Protein AF-A0A2Z4L927-F1 (afdb_monomer)

Sequence (305 aa):
MINTRIAYIEPNSMAKISTAMTLIGSIIALVISIIAMILLVSSVPQLKSYASNNVSLFVILGIIIGLLITLIMNYILTYLNALLYNYLLKYFTGIQVELTPHNEIKEIDIIPTLSINIIISAIWFIIIGIILFLTFSVVLSALSHVTSVFGNLNLATITTSSLVVVTLVVLIALIFLGIILVITMFIFNFYARRNPLKLDITENNGLELKSIDVMSYVMSIGLTTLTIQLIRTLINIMVGGSMEVALLSIVNTIAICLIFAAAVPYIYNFIASKFGGLKFDIEPSSNMIQEYPVTDNLTESDIQQ

Radius of gyration: 25.34 Å; Cα contacts (8 Å, |Δi|>4): 319; chains: 1; bounding box: 88×56×65 Å

Nearest PDB structures (foldseek):
  4kjs-assembly2_B  TM=4.310E-01  e=2.707E+00  Bacillus subtilis subsp. subtilis str. 168

Foldseek 3Di:
DFKKAQQAFQLQQQLLLQLLLVLVVVVVVVVVVVVVLVVVCVVDVVSVVVCVVPPDPVVVVCSVVVSVVVSVVSSVVSSVLRVLQNVCVVPAVHWIFDQDPQRWTQATDLVRHLVSVLVSVVVVVVVVVVVCVVCVVVVLVVVVVVVVVVDDDPSVVVVVVVVVVVVVVVVVVSVVVSVLSSLLRVQLNVQCNVQTWGFDWDDDVAIFTQATDLVSQCRRVLVSQLVSQLVVLVVCVVVPHDPVVSVVSNVCSNVCSNVVSSVSRVSQNVCCVPPNGTGTHMDGRPPDDPPPPPPPPPDDDDPPD

pLDDT: mean 81.83, std 14.92, range [34.66, 97.06]

Structure (mmCIF, N/CA/C/O backbone):
data_AF-A0A2Z4L927-F1
#
_entry.id   AF-A0A2Z4L927-F1
#
loop_
_atom_site.group_PDB
_atom_site.id
_atom_site.type_symbol
_atom_site.label_atom_id
_atom_site.label_alt_id
_atom_site.label_comp_id
_atom_site.label_asym_id
_atom_site.label_entity_id
_atom_site.label_seq_id
_atom_site.pdbx_PDB_ins_code
_atom_site.Cartn_x
_atom_site.Cartn_y
_atom_site.Cartn_z
_atom_site.occupancy
_atom_site.B_iso_or_equiv
_atom_site.auth_seq_id
_atom_site.auth_comp_id
_atom_site.auth_asym_id
_atom_site.auth_atom_id
_atom_site.pdbx_PDB_model_num
ATOM 1 N N . MET A 1 1 ? -25.217 8.837 13.297 1.00 58.00 1 MET A N 1
ATOM 2 C CA . MET A 1 1 ? -23.860 8.587 12.771 1.00 58.00 1 MET A CA 1
ATOM 3 C C . MET A 1 1 ? -22.887 9.163 13.773 1.00 58.00 1 MET A C 1
ATOM 5 O O . MET A 1 1 ? -23.190 10.218 14.319 1.00 58.00 1 MET A O 1
ATOM 9 N N . ILE A 1 2 ? -21.821 8.439 14.105 1.00 65.25 2 ILE A N 1
ATOM 10 C CA . ILE A 1 2 ? -20.832 8.908 15.077 1.00 65.25 2 ILE A CA 1
ATOM 11 C C . ILE A 1 2 ? -19.582 9.234 14.277 1.00 65.25 2 ILE A C 1
ATOM 13 O O . ILE A 1 2 ? -19.070 8.389 13.546 1.00 65.25 2 ILE A O 1
ATOM 17 N N . ASN A 1 3 ? -19.124 10.476 14.385 1.00 77.75 3 ASN A N 1
ATOM 18 C CA . ASN A 1 3 ? -17.830 10.830 13.835 1.00 77.75 3 ASN A CA 1
ATOM 19 C C . ASN A 1 3 ? -16.765 10.303 14.766 1.00 77.75 3 ASN A C 1
ATOM 21 O O . ASN A 1 3 ? -16.832 10.476 15.986 1.00 77.75 3 ASN A O 1
ATOM 25 N N . THR A 1 4 ? -15.799 9.626 14.178 1.00 86.31 4 THR A N 1
ATOM 26 C CA . THR A 1 4 ? -14.870 8.813 14.927 1.00 86.31 4 THR A CA 1
ATOM 27 C C . THR A 1 4 ? -13.475 9.066 14.403 1.00 86.31 4 THR A C 1
ATOM 29 O O . THR A 1 4 ? -13.235 9.060 13.198 1.00 86.31 4 THR A O 1
ATOM 32 N N . ARG A 1 5 ? -12.534 9.304 15.311 1.00 88.56 5 ARG A N 1
ATOM 33 C CA . ARG A 1 5 ? -11.116 9.374 14.977 1.00 88.56 5 ARG A CA 1
ATOM 34 C C . ARG A 1 5 ? -10.420 8.079 15.360 1.00 88.56 5 ARG A C 1
ATOM 36 O O . ARG A 1 5 ? -10.746 7.491 16.389 1.00 88.56 5 ARG A O 1
ATOM 43 N N . ILE A 1 6 ? -9.432 7.673 14.568 1.00 89.50 6 ILE A N 1
ATOM 44 C CA . ILE A 1 6 ? -8.504 6.602 14.948 1.00 89.50 6 ILE A CA 1
ATOM 45 C C . ILE A 1 6 ? -7.535 7.190 15.980 1.00 89.50 6 ILE A C 1
ATOM 47 O O . ILE A 1 6 ? -6.643 7.963 15.630 1.00 89.50 6 ILE A O 1
ATOM 51 N N . ALA A 1 7 ? -7.742 6.867 17.251 1.00 88.88 7 ALA A N 1
ATOM 52 C CA . ALA A 1 7 ? -7.044 7.463 18.389 1.00 88.88 7 ALA A CA 1
ATOM 53 C C . ALA A 1 7 ? -5.716 6.770 18.720 1.00 88.88 7 ALA A C 1
ATOM 55 O O . ALA A 1 7 ? -4.841 7.355 19.354 1.00 88.88 7 ALA A O 1
ATOM 56 N N . TYR A 1 8 ? -5.546 5.531 18.274 1.00 92.94 8 TYR A N 1
ATOM 57 C CA . TYR A 1 8 ? -4.307 4.791 18.444 1.00 92.94 8 TYR A CA 1
ATOM 58 C C . TYR A 1 8 ? -4.208 3.702 17.385 1.00 92.94 8 TYR A C 1
ATOM 60 O O . TYR A 1 8 ? -5.213 3.103 17.017 1.00 92.94 8 TYR A O 1
ATOM 68 N N . ILE A 1 9 ? -3.001 3.429 16.902 1.00 93.69 9 ILE A N 1
ATOM 69 C CA . ILE A 1 9 ? -2.701 2.274 16.051 1.00 93.69 9 ILE A CA 1
ATOM 70 C C . ILE A 1 9 ? -1.612 1.473 16.748 1.00 93.69 9 ILE A C 1
ATOM 72 O O . ILE A 1 9 ? -0.527 2.009 16.984 1.00 93.69 9 ILE A O 1
ATOM 76 N N . GLU A 1 10 ? -1.853 0.194 17.053 1.00 95.44 10 GLU A N 1
ATOM 77 C CA . GLU A 1 10 ? -0.837 -0.635 17.700 1.00 95.44 10 GLU A CA 1
ATOM 78 C C . GLU A 1 10 ? 0.319 -0.897 16.717 1.00 95.44 10 GLU A C 1
ATOM 80 O O . GLU A 1 10 ? 0.131 -1.626 15.732 1.00 95.44 10 GLU A O 1
ATOM 85 N N . PRO A 1 11 ? 1.540 -0.381 16.974 1.00 96.25 11 PRO A N 1
ATOM 86 C CA . PRO A 1 11 ? 2.630 -0.442 16.001 1.00 96.25 11 PRO A CA 1
ATOM 87 C C . PRO A 1 11 ? 3.029 -1.869 15.622 1.00 96.25 11 PRO A C 1
ATOM 89 O O . PRO A 1 11 ? 3.329 -2.150 14.462 1.00 96.25 11 PRO A O 1
ATOM 92 N N . ASN A 1 12 ? 2.989 -2.791 16.590 1.00 95.00 12 ASN A N 1
ATOM 93 C CA . ASN A 1 12 ? 3.309 -4.197 16.364 1.00 95.00 12 ASN A CA 1
ATOM 94 C C . ASN A 1 12 ? 2.291 -4.884 15.449 1.00 95.00 12 ASN A C 1
ATOM 96 O O . ASN A 1 12 ? 2.693 -5.649 14.573 1.00 95.00 12 ASN A O 1
ATOM 100 N N . SER A 1 13 ? 0.992 -4.631 15.636 1.00 94.25 13 SER A N 1
ATOM 101 C CA . SER A 1 13 ? -0.050 -5.242 14.801 1.00 94.25 13 SER A CA 1
ATOM 102 C C . SER A 1 13 ? 0.054 -4.744 13.355 1.00 94.25 13 SER A C 1
ATOM 104 O O . SER A 1 13 ? 0.104 -5.545 12.420 1.00 94.25 13 SER A O 1
ATOM 106 N N . MET A 1 14 ? 0.223 -3.429 13.180 1.00 94.44 14 MET A N 1
ATOM 107 C CA . MET A 1 14 ? 0.343 -2.779 11.877 1.00 94.44 14 MET A CA 1
ATOM 108 C C . MET A 1 14 ? 1.590 -3.254 11.121 1.00 94.44 14 MET A C 1
ATOM 110 O O . MET A 1 14 ? 1.503 -3.633 9.952 1.00 94.44 14 MET A O 1
ATOM 114 N N . ALA A 1 15 ? 2.745 -3.322 11.792 1.00 96.12 15 ALA A N 1
ATOM 115 C CA . ALA A 1 15 ? 3.988 -3.791 11.183 1.00 96.12 15 ALA A CA 1
ATOM 116 C C . ALA A 1 15 ? 3.934 -5.274 10.785 1.00 96.12 15 ALA A C 1
ATOM 118 O O . ALA A 1 15 ? 4.381 -5.628 9.690 1.00 96.12 15 ALA A O 1
ATOM 119 N N . LYS A 1 16 ? 3.356 -6.142 11.628 1.00 94.94 16 LYS A N 1
ATOM 120 C CA . LYS A 1 16 ? 3.197 -7.575 11.328 1.00 94.94 16 LYS A CA 1
ATOM 121 C C . LYS A 1 16 ? 2.307 -7.801 10.110 1.00 94.94 16 LYS A C 1
ATOM 123 O O . LYS A 1 16 ? 2.718 -8.506 9.190 1.00 94.94 16 LYS A O 1
ATOM 128 N N . ILE A 1 17 ? 1.131 -7.174 10.077 1.00 94.94 17 ILE A N 1
ATOM 129 C CA . ILE A 1 17 ? 0.177 -7.334 8.973 1.00 94.94 17 ILE A CA 1
ATOM 130 C C . ILE A 1 17 ? 0.749 -6.768 7.680 1.00 94.94 17 ILE A C 1
ATOM 132 O O . ILE A 1 17 ? 0.754 -7.466 6.670 1.00 94.94 17 ILE A O 1
ATOM 136 N N . SER A 1 18 ? 1.294 -5.548 7.713 1.00 95.31 18 SER A N 1
ATOM 137 C CA . SER A 1 18 ? 1.946 -4.935 6.550 1.00 95.31 18 SER A CA 1
ATOM 138 C C . SER A 1 18 ? 3.069 -5.819 6.006 1.00 95.31 18 SER A C 1
ATOM 140 O O . SER A 1 18 ? 3.156 -6.050 4.805 1.00 95.31 18 SER A O 1
ATOM 142 N N . THR A 1 19 ? 3.905 -6.392 6.874 1.00 95.62 19 THR A N 1
ATOM 143 C CA . THR A 1 19 ? 5.019 -7.249 6.438 1.00 95.62 19 THR A CA 1
ATOM 144 C C . THR A 1 19 ? 4.539 -8.576 5.859 1.00 95.62 19 THR A C 1
ATOM 146 O O . THR A 1 19 ? 5.087 -9.030 4.857 1.00 95.62 19 THR A O 1
ATOM 149 N N . ALA A 1 20 ? 3.488 -9.176 6.422 1.00 95.06 20 ALA A N 1
ATOM 150 C CA . ALA A 1 20 ? 2.870 -10.373 5.857 1.00 95.06 20 ALA A CA 1
ATOM 151 C C . ALA A 1 20 ? 2.206 -10.091 4.494 1.00 95.06 20 ALA A C 1
ATOM 153 O O . ALA A 1 20 ? 2.368 -10.878 3.560 1.00 95.06 20 ALA A O 1
ATOM 154 N N . MET A 1 21 ? 1.528 -8.945 4.353 1.00 94.06 21 MET A N 1
ATOM 155 C CA . MET A 1 21 ? 0.968 -8.470 3.082 1.00 94.06 21 MET A CA 1
ATOM 156 C C . MET A 1 21 ? 2.075 -8.291 2.038 1.00 94.06 21 MET A C 1
ATOM 158 O O . MET A 1 21 ? 1.960 -8.801 0.924 1.00 94.06 21 MET A O 1
ATOM 162 N N . THR A 1 22 ? 3.171 -7.626 2.413 1.00 94.50 22 THR A N 1
ATOM 163 C CA . THR A 1 22 ? 4.339 -7.413 1.552 1.00 94.50 22 THR A CA 1
ATOM 164 C C . THR A 1 22 ? 4.988 -8.732 1.153 1.00 94.50 22 THR A C 1
ATOM 166 O O . THR A 1 22 ? 5.299 -8.900 -0.018 1.00 94.50 22 THR A O 1
ATOM 169 N N . LEU A 1 23 ? 5.126 -9.705 2.060 1.00 94.12 23 LEU A N 1
ATOM 170 C CA . LEU A 1 23 ? 5.660 -11.031 1.729 1.00 94.12 23 LEU A CA 1
ATOM 171 C C . LEU A 1 23 ? 4.828 -11.724 0.645 1.00 94.12 23 LEU A C 1
ATOM 173 O O . LEU A 1 23 ? 5.379 -12.164 -0.363 1.00 94.12 23 LEU A O 1
ATOM 177 N N . ILE A 1 24 ? 3.508 -11.803 0.833 1.00 93.31 24 ILE A N 1
ATOM 178 C CA . ILE A 1 24 ? 2.613 -12.435 -0.145 1.00 93.31 24 ILE A CA 1
ATOM 179 C C . ILE A 1 24 ? 2.656 -11.662 -1.470 1.00 93.31 24 ILE A C 1
ATOM 181 O O . ILE A 1 24 ? 2.804 -12.271 -2.531 1.00 93.31 24 ILE A O 1
ATOM 185 N N . GLY A 1 25 ? 2.610 -10.329 -1.415 1.00 89.88 25 GLY A N 1
ATOM 186 C CA . GLY A 1 25 ? 2.723 -9.464 -2.588 1.00 89.88 25 GLY A CA 1
ATOM 187 C C . GLY A 1 25 ? 4.037 -9.656 -3.351 1.00 89.88 25 GLY A C 1
ATOM 188 O O . GLY A 1 25 ? 4.021 -9.790 -4.573 1.00 89.88 25 GLY A O 1
ATOM 189 N N . SER A 1 26 ? 5.170 -9.744 -2.651 1.00 90.12 26 SER A N 1
ATOM 190 C CA . SER A 1 26 ? 6.487 -9.984 -3.248 1.00 90.12 26 SER A CA 1
ATOM 191 C C . SER A 1 26 ? 6.599 -11.376 -3.866 1.00 90.12 26 SER A C 1
ATOM 193 O O . SER A 1 26 ? 7.195 -11.505 -4.931 1.00 90.12 26 SER A O 1
ATOM 195 N N . ILE A 1 27 ? 6.002 -12.410 -3.262 1.00 90.06 27 ILE A N 1
ATOM 196 C CA . ILE A 1 27 ? 5.963 -13.760 -3.848 1.00 90.06 27 ILE A CA 1
ATOM 197 C C . ILE A 1 27 ? 5.144 -13.754 -5.143 1.00 90.06 27 ILE A C 1
ATOM 199 O O . ILE A 1 27 ? 5.603 -14.275 -6.158 1.00 90.06 27 ILE A O 1
ATOM 203 N N . ILE A 1 28 ? 3.965 -13.124 -5.144 1.00 89.25 28 ILE A N 1
ATOM 204 C CA . ILE A 1 28 ? 3.133 -12.995 -6.349 1.00 89.25 28 ILE A CA 1
ATOM 205 C C . ILE A 1 28 ? 3.894 -12.228 -7.442 1.00 89.25 28 ILE A C 1
ATOM 207 O O . ILE A 1 28 ? 3.964 -12.685 -8.582 1.00 89.25 28 ILE A O 1
ATOM 211 N N . ALA A 1 29 ? 4.523 -11.102 -7.096 1.00 86.56 29 ALA A N 1
ATOM 212 C CA . ALA A 1 29 ? 5.325 -10.310 -8.027 1.00 86.56 29 ALA A CA 1
ATOM 213 C C . ALA A 1 29 ? 6.538 -11.088 -8.570 1.00 86.56 29 ALA A C 1
ATOM 215 O O . ALA A 1 29 ? 6.874 -10.972 -9.750 1.00 86.56 29 ALA A O 1
ATOM 216 N N . LEU A 1 30 ? 7.175 -11.924 -7.745 1.00 87.56 30 LEU A N 1
ATOM 217 C CA . LEU A 1 30 ? 8.263 -12.801 -8.170 1.00 87.56 30 LEU A CA 1
ATOM 218 C C . LEU A 1 30 ? 7.768 -13.840 -9.185 1.00 87.56 30 LEU A C 1
ATOM 220 O O . LEU A 1 30 ? 8.386 -14.008 -10.230 1.00 87.56 30 LEU A O 1
ATOM 224 N N . VAL A 1 31 ? 6.628 -14.486 -8.932 1.00 89.19 31 VAL A N 1
ATOM 225 C CA . VAL A 1 31 ? 6.041 -15.458 -9.870 1.00 89.19 31 VAL A CA 1
ATOM 226 C C . VAL A 1 31 ? 5.694 -14.790 -11.202 1.00 89.19 31 VAL A C 1
ATOM 228 O O . VAL A 1 31 ? 6.071 -15.296 -12.258 1.00 89.19 31 VAL A O 1
ATOM 231 N N . ILE A 1 32 ? 5.041 -13.624 -11.167 1.00 87.50 32 ILE A N 1
ATOM 232 C CA . ILE A 1 32 ? 4.694 -12.864 -12.377 1.00 87.50 32 ILE A CA 1
ATOM 233 C C . ILE A 1 32 ? 5.956 -12.441 -13.137 1.00 87.50 32 ILE A C 1
ATOM 235 O O . ILE A 1 32 ? 6.007 -12.582 -14.358 1.00 87.50 32 ILE A O 1
ATOM 239 N N . SER A 1 33 ? 6.989 -11.958 -12.439 1.00 83.19 33 SER A N 1
ATOM 240 C CA . SER A 1 33 ? 8.233 -11.529 -13.087 1.00 83.19 33 SER A CA 1
ATOM 241 C C . SER A 1 33 ? 9.001 -12.699 -13.708 1.00 83.19 33 SER A C 1
ATOM 243 O O . SER A 1 33 ? 9.509 -12.551 -14.817 1.00 83.19 33 SER A O 1
ATOM 245 N N . ILE A 1 34 ? 9.007 -13.881 -13.079 1.00 85.62 34 ILE A N 1
ATOM 246 C CA . ILE A 1 34 ? 9.571 -15.107 -13.663 1.00 85.62 34 ILE A CA 1
ATOM 247 C C . ILE A 1 34 ? 8.808 -15.500 -14.933 1.00 85.62 34 ILE A C 1
ATOM 249 O O . ILE A 1 34 ? 9.437 -15.761 -15.958 1.00 85.62 34 ILE A O 1
ATOM 253 N N . ILE A 1 35 ? 7.471 -15.500 -14.906 1.00 87.81 35 ILE A N 1
ATOM 254 C CA . ILE A 1 35 ? 6.650 -15.812 -16.088 1.00 87.81 35 ILE A CA 1
ATOM 255 C C . ILE A 1 35 ? 6.938 -14.816 -17.218 1.00 87.81 35 ILE A C 1
ATOM 257 O O . ILE A 1 35 ? 7.206 -15.226 -18.348 1.00 87.81 35 ILE A O 1
ATOM 261 N N . ALA A 1 36 ? 6.941 -13.516 -16.917 1.00 83.19 36 ALA A N 1
ATOM 262 C CA . ALA A 1 36 ? 7.241 -12.471 -17.890 1.00 83.19 36 ALA A CA 1
ATOM 263 C C . ALA A 1 36 ? 8.651 -12.631 -18.481 1.00 83.19 36 ALA A C 1
ATOM 265 O O . ALA A 1 36 ? 8.830 -12.525 -19.694 1.00 83.19 36 ALA A O 1
ATOM 266 N N . MET A 1 37 ? 9.643 -12.950 -17.645 1.00 79.56 37 MET A N 1
ATOM 267 C CA . MET A 1 37 ? 11.016 -13.197 -18.079 1.00 79.56 37 MET A CA 1
ATOM 268 C C . MET A 1 37 ? 11.109 -14.431 -18.985 1.00 79.56 37 MET A C 1
ATOM 270 O O . MET A 1 37 ? 11.769 -14.360 -20.016 1.00 79.56 37 MET A O 1
ATOM 274 N N . ILE A 1 38 ? 10.421 -15.534 -18.667 1.00 84.06 38 ILE A N 1
ATOM 275 C CA . ILE A 1 38 ? 10.381 -16.738 -19.517 1.00 84.06 38 ILE A CA 1
ATOM 276 C C . ILE A 1 38 ? 9.789 -16.410 -20.891 1.00 84.06 38 ILE A C 1
ATOM 278 O O . ILE A 1 38 ? 10.382 -16.759 -21.913 1.00 84.06 38 ILE A O 1
ATOM 282 N N . LEU A 1 39 ? 8.656 -15.701 -20.930 1.00 86.69 39 LEU A N 1
ATOM 283 C CA . LEU A 1 39 ? 8.016 -15.292 -22.182 1.00 86.69 39 LEU A CA 1
ATOM 284 C C . LEU A 1 39 ? 8.946 -14.406 -23.018 1.00 86.69 39 LEU A C 1
ATOM 286 O O . LEU A 1 39 ? 9.129 -14.646 -24.214 1.00 86.69 39 LEU A O 1
ATOM 290 N N . LEU A 1 40 ? 9.603 -13.436 -22.386 1.00 80.56 40 LEU A N 1
ATOM 291 C CA . LEU A 1 40 ? 10.501 -12.507 -23.064 1.00 80.56 40 LEU A CA 1
ATOM 292 C C . LEU A 1 40 ? 11.765 -13.211 -23.587 1.00 80.56 40 LEU A C 1
ATOM 294 O O . LEU A 1 40 ? 12.130 -13.034 -24.748 1.00 80.56 40 LEU A O 1
ATOM 298 N N . VAL A 1 41 ? 12.380 -14.085 -22.784 1.00 82.25 41 VAL A N 1
ATOM 299 C CA . VAL A 1 41 ? 13.535 -14.906 -23.190 1.00 82.25 41 VAL A CA 1
ATOM 300 C C . VAL A 1 41 ? 13.170 -15.869 -24.324 1.00 82.25 41 VAL A C 1
ATOM 302 O O . VAL A 1 41 ? 13.981 -16.094 -25.221 1.00 82.25 41 VAL A O 1
ATOM 305 N N . SER A 1 42 ? 11.952 -16.417 -24.326 1.00 82.25 42 SER A N 1
ATOM 306 C CA . SER A 1 42 ? 11.480 -17.291 -25.408 1.00 82.25 42 SER A CA 1
ATOM 307 C C . SER A 1 42 ? 11.225 -16.546 -26.723 1.00 82.25 42 SER A C 1
ATOM 309 O O . SER A 1 42 ? 11.374 -17.134 -27.792 1.00 82.25 42 SER A O 1
ATOM 311 N N . SER A 1 43 ? 10.904 -15.251 -26.645 1.00 84.25 43 SER A N 1
ATOM 312 C CA . SER A 1 43 ? 10.567 -14.410 -27.800 1.00 84.25 43 SER A CA 1
ATOM 313 C C . SER A 1 43 ? 11.787 -13.729 -28.433 1.00 84.25 43 SER A C 1
ATOM 315 O O . SER A 1 43 ? 11.717 -13.293 -29.579 1.00 84.25 43 SER A O 1
ATOM 317 N N . VAL A 1 44 ? 12.911 -13.631 -27.709 1.00 86.19 44 VAL A N 1
ATOM 318 C CA . VAL A 1 44 ? 14.120 -12.910 -28.144 1.00 86.19 44 VAL A CA 1
ATOM 319 C C . VAL A 1 44 ? 15.342 -13.843 -28.105 1.00 86.19 44 VAL A C 1
ATOM 321 O O . VAL A 1 44 ? 15.931 -14.047 -27.038 1.00 86.19 44 VAL A O 1
ATOM 324 N N . PRO A 1 45 ? 15.782 -14.399 -29.255 1.00 81.56 45 PRO A N 1
ATOM 325 C CA . PRO A 1 45 ? 16.879 -15.371 -29.318 1.00 81.56 45 PRO A CA 1
ATOM 326 C C . PRO A 1 45 ? 18.196 -14.893 -28.688 1.00 81.56 45 PRO A C 1
ATOM 328 O O . PRO A 1 45 ? 18.896 -15.688 -28.059 1.00 81.56 45 PRO A O 1
ATOM 331 N N . GLN A 1 46 ? 18.522 -13.598 -28.797 1.00 80.69 46 GLN A N 1
ATOM 332 C CA . GLN A 1 46 ? 19.726 -13.031 -28.176 1.00 80.69 46 GLN A CA 1
ATOM 333 C C . GLN A 1 46 ? 19.680 -13.132 -26.644 1.00 80.69 46 GLN A C 1
ATOM 335 O O . GLN A 1 46 ? 20.696 -13.403 -26.001 1.00 80.69 46 GLN A O 1
ATOM 340 N N . LEU A 1 47 ? 18.494 -12.971 -26.050 1.00 73.88 47 LEU A N 1
ATOM 341 C CA . LEU A 1 47 ? 18.322 -13.009 -24.602 1.00 73.88 47 LEU A CA 1
ATOM 342 C C . LEU A 1 47 ? 18.393 -14.434 -24.049 1.00 73.88 47 LEU A C 1
ATOM 344 O O . LEU A 1 47 ? 18.871 -14.633 -22.936 1.00 73.88 47 LEU A O 1
ATOM 348 N N . LYS A 1 48 ? 18.002 -15.433 -24.848 1.00 76.25 48 LYS A N 1
ATOM 349 C CA . LYS A 1 48 ? 18.161 -16.855 -24.516 1.00 76.25 48 LYS A CA 1
ATOM 350 C C . LYS A 1 48 ? 19.626 -17.242 -24.330 1.00 76.25 48 LYS A C 1
ATOM 352 O O . LYS A 1 48 ? 19.953 -17.877 -23.331 1.00 76.25 48 LYS A O 1
ATOM 357 N N . SER A 1 49 ? 20.501 -16.809 -25.241 1.00 74.44 49 SER A N 1
ATOM 358 C CA . SER A 1 49 ? 21.946 -17.046 -25.124 1.00 74.44 49 SER A CA 1
ATOM 359 C C . SER A 1 49 ? 22.578 -16.266 -23.968 1.00 74.44 49 SER A C 1
ATOM 361 O O . SER A 1 49 ? 23.552 -16.723 -23.377 1.00 74.44 49 SER A O 1
ATOM 363 N N . TYR A 1 50 ? 22.052 -15.082 -23.647 1.00 75.00 50 TYR A N 1
ATOM 364 C CA . TYR A 1 50 ? 22.531 -14.300 -22.510 1.00 75.00 50 TYR A CA 1
ATOM 365 C C . TYR A 1 50 ? 22.120 -14.937 -21.176 1.00 75.00 50 TYR A C 1
ATOM 367 O O . TYR A 1 50 ? 22.962 -15.123 -20.300 1.00 75.00 50 TYR A O 1
ATOM 375 N N . ALA A 1 51 ? 20.851 -15.324 -21.026 1.00 72.44 51 ALA A N 1
ATOM 376 C CA . ALA A 1 51 ? 20.326 -15.925 -19.803 1.00 72.44 51 ALA A CA 1
ATOM 377 C C . ALA A 1 51 ? 21.013 -17.259 -19.471 1.00 72.44 51 ALA A C 1
ATOM 379 O O . ALA A 1 51 ? 21.389 -17.476 -18.321 1.00 72.44 51 ALA A O 1
ATOM 380 N N . SER A 1 52 ? 21.259 -18.122 -20.465 1.00 71.94 52 SER A N 1
ATOM 381 C CA . SER A 1 52 ? 21.938 -19.409 -20.241 1.00 71.94 52 SER A CA 1
ATOM 382 C C . SER A 1 52 ? 23.361 -19.264 -19.698 1.00 71.94 52 SER A C 1
ATOM 384 O O . SER A 1 52 ? 23.835 -20.148 -18.992 1.00 71.94 52 SER A O 1
ATOM 386 N N . ASN A 1 53 ? 24.033 -18.155 -20.015 1.00 71.44 53 ASN A N 1
ATOM 387 C CA . ASN A 1 53 ? 25.443 -17.948 -19.691 1.00 71.44 53 ASN A CA 1
ATOM 388 C C . ASN A 1 53 ? 25.651 -17.072 -18.444 1.00 71.44 53 ASN A C 1
ATOM 390 O O . ASN A 1 53 ? 26.739 -17.084 -17.876 1.00 71.44 53 ASN A O 1
ATOM 394 N N . ASN A 1 54 ? 24.634 -16.307 -18.024 1.00 68.50 54 ASN A N 1
ATOM 395 C CA . ASN A 1 54 ? 24.776 -15.261 -17.003 1.00 68.50 54 ASN A CA 1
ATOM 396 C C . ASN A 1 54 ? 23.865 -15.427 -15.775 1.00 68.50 54 ASN A C 1
ATOM 398 O O . ASN A 1 54 ? 23.995 -14.649 -14.827 1.00 68.50 54 ASN A O 1
ATOM 402 N N . VAL A 1 55 ? 22.963 -16.419 -15.736 1.00 68.62 55 VAL A N 1
ATOM 403 C CA . VAL A 1 55 ? 22.244 -16.755 -14.493 1.00 68.62 55 VAL A CA 1
ATOM 404 C C . VAL A 1 55 ? 23.238 -17.399 -13.527 1.00 68.62 55 VAL A C 1
ATOM 406 O O . VAL A 1 55 ? 23.498 -18.599 -13.557 1.00 68.62 55 VAL A O 1
ATOM 409 N N . SER A 1 56 ? 23.847 -16.559 -12.695 1.00 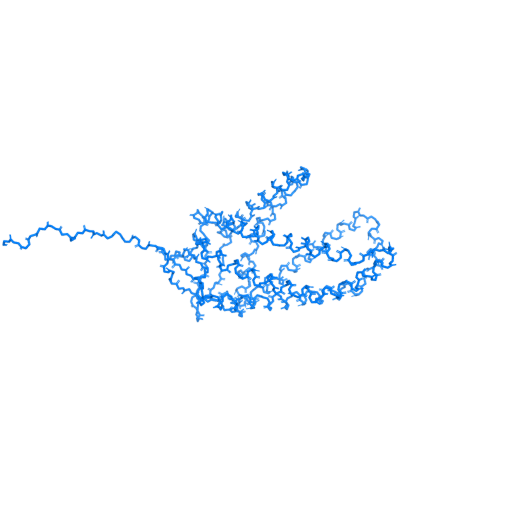68.94 56 SER A N 1
ATOM 410 C CA . SER A 1 56 ? 24.840 -16.959 -11.704 1.00 68.94 56 SER A CA 1
ATOM 411 C C . SER A 1 56 ? 24.202 -17.176 -10.333 1.00 68.94 56 SER A C 1
ATOM 413 O O . SER A 1 56 ? 23.146 -16.625 -10.010 1.00 68.94 56 SER A O 1
ATOM 415 N N . LEU A 1 57 ? 24.891 -17.933 -9.478 1.00 69.56 57 LEU A N 1
ATOM 416 C CA . LEU A 1 57 ? 24.523 -18.131 -8.072 1.00 69.56 57 LEU A CA 1
ATOM 417 C C . LEU A 1 57 ? 24.362 -16.794 -7.310 1.00 69.56 57 LEU A C 1
ATOM 419 O O . LEU A 1 57 ? 23.554 -16.702 -6.387 1.00 69.56 57 LEU A O 1
ATOM 423 N N . PHE A 1 58 ? 25.043 -15.728 -7.751 1.00 66.12 58 PHE A N 1
ATOM 424 C CA . PHE A 1 58 ? 24.900 -14.376 -7.202 1.00 66.12 58 PHE A CA 1
ATOM 425 C C . PHE A 1 58 ? 23.518 -13.754 -7.445 1.00 66.12 58 PHE A C 1
ATOM 427 O O . PHE A 1 58 ? 23.044 -13.010 -6.592 1.00 66.12 58 PHE A O 1
ATOM 434 N N . VAL A 1 59 ? 22.842 -14.076 -8.555 1.00 74.75 59 VAL A N 1
ATOM 435 C CA . VAL A 1 59 ? 21.481 -13.576 -8.831 1.00 74.75 59 VAL A CA 1
ATOM 436 C C . VAL A 1 59 ? 20.486 -14.177 -7.840 1.00 74.75 59 VAL A C 1
ATOM 438 O O . VAL A 1 59 ? 19.669 -13.461 -7.268 1.00 74.75 59 VAL A O 1
ATOM 441 N N . ILE A 1 60 ? 20.596 -15.483 -7.579 1.00 76.50 60 ILE A N 1
ATOM 442 C CA . ILE A 1 60 ? 19.729 -16.192 -6.628 1.00 76.50 60 ILE A CA 1
ATOM 443 C C . ILE A 1 60 ? 19.944 -15.651 -5.209 1.00 76.50 60 ILE A C 1
ATOM 445 O O . ILE A 1 60 ? 18.977 -15.324 -4.520 1.00 76.50 60 ILE A O 1
ATOM 449 N N . LEU A 1 61 ? 21.204 -15.493 -4.788 1.00 77.31 61 LEU A N 1
ATOM 450 C CA . LEU A 1 61 ? 21.528 -14.889 -3.493 1.00 77.31 61 LEU A CA 1
ATOM 451 C C . LEU A 1 61 ? 21.027 -13.443 -3.392 1.00 77.31 61 LEU A C 1
ATOM 453 O O . LEU A 1 61 ? 20.482 -13.063 -2.358 1.00 77.31 61 LEU A O 1
ATOM 457 N N . GLY A 1 62 ? 21.151 -12.659 -4.465 1.00 80.94 62 GLY A N 1
ATOM 458 C CA . GLY A 1 62 ? 20.644 -11.290 -4.531 1.00 80.94 62 GLY A CA 1
ATOM 459 C C . GLY A 1 62 ? 19.129 -11.206 -4.334 1.00 80.94 62 GLY A C 1
ATOM 460 O O . GLY A 1 62 ? 18.667 -10.345 -3.591 1.00 80.94 62 GLY A O 1
ATOM 461 N N . ILE A 1 63 ? 18.358 -12.129 -4.922 1.00 84.62 63 ILE A N 1
ATOM 462 C CA . ILE A 1 63 ? 16.898 -12.197 -4.736 1.00 84.62 63 ILE A CA 1
ATOM 463 C C . ILE A 1 63 ? 16.551 -12.509 -3.276 1.00 84.62 63 ILE A C 1
ATOM 465 O O . ILE A 1 63 ? 15.705 -11.835 -2.691 1.00 84.62 63 ILE A O 1
ATOM 469 N N . ILE A 1 64 ? 17.216 -13.497 -2.669 1.00 86.44 64 ILE A N 1
ATOM 470 C CA . ILE A 1 64 ? 16.947 -13.902 -1.280 1.00 86.44 64 ILE A CA 1
ATOM 471 C C . ILE A 1 64 ? 17.292 -12.765 -0.311 1.00 86.44 64 ILE A C 1
ATOM 473 O O . ILE A 1 64 ? 16.468 -12.388 0.522 1.00 86.44 64 ILE A O 1
ATOM 477 N N . ILE A 1 65 ? 18.491 -12.193 -0.436 1.00 88.12 65 ILE A N 1
ATOM 478 C CA . ILE A 1 65 ? 18.947 -11.092 0.420 1.00 88.12 65 ILE A CA 1
ATOM 479 C C . ILE A 1 65 ? 18.063 -9.858 0.206 1.00 88.12 65 ILE A C 1
ATOM 481 O O . ILE A 1 65 ? 17.632 -9.241 1.178 1.00 88.12 65 ILE A O 1
ATOM 485 N N . GLY A 1 66 ? 17.736 -9.526 -1.045 1.00 86.81 66 GLY A N 1
ATOM 486 C CA . GLY A 1 66 ? 16.863 -8.403 -1.385 1.00 86.81 66 GLY A CA 1
ATOM 487 C C . GLY A 1 66 ? 15.460 -8.544 -0.795 1.00 86.81 66 GLY A C 1
ATOM 488 O O . GLY A 1 66 ? 14.935 -7.580 -0.233 1.00 86.81 66 GLY A O 1
ATOM 489 N N . LEU A 1 67 ? 14.876 -9.746 -0.839 1.00 90.38 67 LEU A N 1
ATOM 490 C CA . LEU A 1 67 ? 13.592 -10.034 -0.199 1.00 90.38 67 LEU A CA 1
ATOM 491 C C . LEU A 1 67 ? 13.681 -9.838 1.321 1.00 90.38 67 LEU A C 1
ATOM 493 O O . LEU A 1 67 ? 12.852 -9.134 1.891 1.00 90.38 67 LEU A O 1
ATOM 497 N N . LEU A 1 68 ? 14.700 -10.403 1.977 1.00 91.12 68 LEU A N 1
ATOM 498 C CA . LEU A 1 68 ? 14.880 -10.273 3.428 1.00 91.12 68 LEU A CA 1
ATOM 499 C C . LEU A 1 68 ? 15.041 -8.812 3.861 1.00 91.12 68 LEU A C 1
ATOM 501 O O . LEU A 1 68 ? 14.369 -8.376 4.795 1.00 91.12 68 LEU A O 1
ATOM 505 N N . ILE A 1 69 ? 15.876 -8.043 3.156 1.00 91.44 69 ILE A N 1
ATOM 506 C CA . ILE A 1 69 ? 16.052 -6.608 3.413 1.00 91.44 69 ILE A CA 1
ATOM 507 C C . ILE A 1 69 ? 14.721 -5.876 3.232 1.00 91.44 69 ILE A C 1
ATOM 509 O O . ILE A 1 69 ? 14.349 -5.082 4.091 1.00 91.44 69 ILE A O 1
ATOM 513 N N . THR A 1 70 ? 13.971 -6.172 2.167 1.00 91.44 70 THR A N 1
ATOM 514 C CA . THR A 1 70 ? 12.668 -5.540 1.910 1.00 91.44 70 THR A CA 1
ATOM 515 C C . THR A 1 70 ? 11.683 -5.798 3.049 1.00 91.44 70 THR A C 1
ATOM 517 O O . THR A 1 70 ? 11.020 -4.869 3.504 1.00 91.44 70 THR A O 1
ATOM 520 N N . LEU A 1 71 ? 11.612 -7.031 3.558 1.00 94.31 71 LEU A N 1
ATOM 521 C CA . LEU A 1 71 ? 10.714 -7.392 4.659 1.00 94.31 71 LEU A CA 1
ATOM 522 C C . LEU A 1 71 ? 11.108 -6.712 5.974 1.00 94.31 71 LEU A C 1
ATOM 524 O O . LEU A 1 71 ? 10.246 -6.160 6.656 1.00 94.31 71 LEU A O 1
ATOM 528 N N . ILE A 1 72 ? 12.402 -6.711 6.312 1.00 95.31 72 ILE A N 1
ATOM 529 C CA . ILE A 1 72 ? 12.919 -6.056 7.522 1.00 95.31 72 ILE A CA 1
ATOM 530 C C . ILE A 1 72 ? 12.665 -4.548 7.453 1.00 95.31 72 ILE A C 1
ATOM 532 O O . ILE A 1 72 ? 12.138 -3.963 8.399 1.00 95.31 72 ILE A O 1
ATOM 536 N N . MET A 1 73 ? 12.984 -3.920 6.320 1.00 92.75 73 MET A N 1
ATOM 537 C CA . MET A 1 73 ? 12.760 -2.491 6.125 1.00 92.75 73 MET A CA 1
ATOM 538 C C . MET A 1 73 ? 11.271 -2.151 6.159 1.00 92.75 73 MET A C 1
ATOM 540 O O . MET A 1 73 ? 10.897 -1.187 6.819 1.00 92.75 73 MET A O 1
ATOM 544 N N . ASN A 1 74 ? 10.405 -2.954 5.534 1.00 95.62 74 ASN A N 1
ATOM 545 C CA . ASN A 1 74 ? 8.960 -2.735 5.582 1.00 95.62 74 ASN A CA 1
ATOM 546 C C . ASN A 1 74 ? 8.413 -2.821 7.012 1.00 95.62 74 ASN A C 1
ATOM 548 O O . ASN A 1 74 ? 7.593 -1.986 7.403 1.00 95.62 74 ASN A O 1
ATOM 552 N N . TYR A 1 75 ? 8.890 -3.790 7.801 1.00 96.38 75 TYR A N 1
ATOM 553 C CA . TYR A 1 75 ? 8.525 -3.914 9.209 1.00 96.38 75 TYR A CA 1
ATOM 554 C C . TYR A 1 75 ? 8.914 -2.655 9.987 1.00 96.38 75 TYR A C 1
ATOM 556 O O . TYR A 1 75 ? 8.061 -2.040 10.625 1.00 96.38 75 TYR A O 1
ATOM 564 N N . ILE A 1 76 ? 10.183 -2.238 9.892 1.00 96.06 76 ILE A N 1
ATOM 565 C CA . ILE A 1 76 ? 10.710 -1.066 10.604 1.00 96.06 76 ILE A CA 1
ATOM 566 C C . ILE A 1 76 ? 9.964 0.203 10.186 1.00 96.06 76 ILE A C 1
ATOM 568 O O . ILE A 1 76 ? 9.497 0.946 11.045 1.00 96.06 76 ILE A O 1
ATOM 572 N N . LEU A 1 77 ? 9.814 0.446 8.881 1.00 94.69 77 LEU A N 1
ATOM 573 C CA . LEU A 1 77 ? 9.153 1.643 8.361 1.00 94.69 77 LEU A CA 1
ATOM 574 C C . LEU A 1 77 ? 7.691 1.705 8.797 1.00 94.69 77 LEU A C 1
ATOM 576 O O . LEU A 1 77 ? 7.245 2.740 9.279 1.00 94.69 77 LEU A O 1
ATOM 580 N N . THR A 1 78 ? 6.956 0.596 8.695 1.00 95.75 78 THR A N 1
ATOM 581 C CA . THR A 1 78 ? 5.548 0.553 9.107 1.00 95.75 78 THR A CA 1
ATOM 582 C C . THR A 1 78 ? 5.400 0.757 10.616 1.00 95.75 78 THR A C 1
ATOM 584 O O . THR A 1 78 ? 4.520 1.495 11.059 1.00 95.75 78 THR A O 1
ATOM 587 N N . TYR A 1 79 ? 6.279 0.140 11.409 1.00 97.06 79 TYR A N 1
ATOM 588 C CA . TYR A 1 79 ? 6.307 0.300 12.860 1.00 97.06 79 TYR A CA 1
ATOM 589 C C . TYR A 1 79 ? 6.565 1.759 13.261 1.00 97.06 79 TYR A C 1
ATOM 591 O O . TYR A 1 79 ? 5.822 2.334 14.058 1.00 97.06 79 TYR A O 1
ATOM 599 N N . LEU A 1 80 ? 7.586 2.383 12.662 1.00 96.62 80 LEU A N 1
ATOM 600 C CA . LEU A 1 80 ? 7.899 3.795 12.876 1.00 96.62 80 LEU A CA 1
ATOM 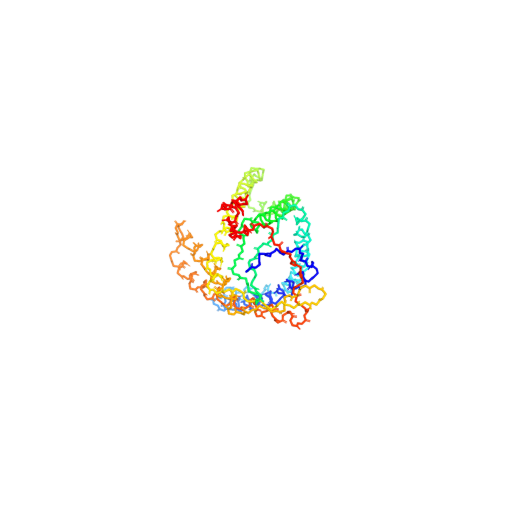601 C C . LEU A 1 80 ? 6.760 4.701 12.410 1.00 96.62 80 LEU A C 1
ATOM 603 O O . LEU A 1 80 ? 6.473 5.690 13.076 1.00 96.62 80 LEU A O 1
ATOM 607 N N . ASN A 1 81 ? 6.078 4.356 11.318 1.00 95.44 81 ASN A N 1
ATOM 608 C CA . ASN A 1 81 ? 4.956 5.138 10.813 1.00 95.44 81 ASN A CA 1
ATOM 609 C C . ASN A 1 81 ? 3.768 5.136 11.788 1.00 95.44 81 ASN A C 1
ATOM 611 O O . ASN A 1 81 ? 3.182 6.185 12.043 1.00 95.44 81 ASN A O 1
ATOM 615 N N . ALA A 1 82 ? 3.453 3.986 12.392 1.00 95.75 82 ALA A N 1
ATOM 616 C CA . ALA A 1 82 ? 2.424 3.893 13.428 1.00 95.75 82 ALA A CA 1
ATOM 617 C C . ALA A 1 82 ? 2.815 4.667 14.700 1.00 95.75 82 ALA A C 1
ATOM 619 O O . ALA A 1 82 ? 1.991 5.381 15.269 1.00 95.75 82 ALA A O 1
ATOM 620 N N . LEU A 1 83 ? 4.083 4.598 15.126 1.00 96.69 83 LEU A N 1
ATOM 621 C CA . LEU A 1 83 ? 4.576 5.412 16.244 1.00 96.69 83 LEU A CA 1
ATOM 622 C C . LEU A 1 83 ? 4.498 6.910 15.954 1.00 96.69 83 LEU A C 1
ATOM 624 O O . LEU A 1 83 ? 4.088 7.682 16.820 1.00 96.69 83 LEU A O 1
ATOM 628 N N . LEU A 1 84 ? 4.882 7.314 14.745 1.00 95.44 84 LEU A N 1
ATOM 629 C CA . LEU A 1 84 ? 4.827 8.701 14.314 1.00 95.44 84 LEU A CA 1
ATOM 630 C C . LEU A 1 84 ? 3.382 9.201 14.287 1.00 95.44 84 LEU A C 1
ATOM 632 O O . LEU A 1 84 ? 3.108 10.270 14.824 1.00 95.44 84 LEU A O 1
ATOM 636 N N . TYR A 1 85 ? 2.458 8.402 13.748 1.00 96.06 85 TYR A N 1
ATOM 637 C CA . TYR A 1 85 ? 1.026 8.681 13.798 1.00 96.06 85 TYR A CA 1
ATOM 638 C C . TYR A 1 85 ? 0.554 8.913 15.239 1.00 96.06 85 TYR A C 1
ATOM 640 O O . TYR A 1 85 ? 0.047 9.989 15.552 1.00 96.06 85 TYR A O 1
ATOM 648 N N . ASN A 1 86 ? 0.814 7.960 16.140 1.00 96.00 86 ASN A N 1
ATOM 649 C CA . ASN A 1 86 ? 0.411 8.048 17.546 1.00 96.00 86 ASN A CA 1
ATOM 650 C C . ASN A 1 86 ? 1.025 9.263 18.263 1.00 96.00 86 ASN A C 1
ATOM 652 O O . ASN A 1 86 ? 0.382 9.888 19.102 1.00 96.00 86 ASN A O 1
ATOM 656 N N . TYR A 1 87 ? 2.271 9.620 17.942 1.00 95.19 87 TYR A N 1
ATOM 657 C CA . TYR A 1 87 ? 2.919 10.808 18.496 1.00 95.19 87 TYR A CA 1
ATOM 658 C C . TYR A 1 87 ? 2.255 12.102 18.008 1.00 95.19 87 TYR A C 1
ATOM 660 O O . TYR A 1 87 ? 2.020 13.014 18.804 1.00 95.19 87 TYR A O 1
ATOM 668 N N . LEU A 1 88 ? 1.924 12.176 16.717 1.00 94.06 88 LEU A N 1
ATOM 669 C CA . LEU A 1 88 ? 1.318 13.354 16.096 1.00 94.06 88 LEU A CA 1
ATOM 670 C C . LEU A 1 88 ? -0.117 13.613 16.566 1.00 94.06 88 LEU A C 1
ATOM 672 O O . LEU A 1 88 ? -0.552 14.763 16.531 1.00 94.06 88 LEU A O 1
ATOM 676 N N . LEU A 1 89 ? -0.825 12.607 17.085 1.00 92.25 89 LEU A N 1
ATOM 677 C CA . LEU A 1 89 ? -2.158 12.787 17.676 1.00 92.25 89 LEU A CA 1
ATOM 678 C C . LEU A 1 89 ? -2.186 13.730 18.889 1.00 92.25 89 LEU A C 1
ATOM 680 O O . LEU A 1 89 ? -3.240 14.254 19.238 1.00 92.25 89 LEU A O 1
ATOM 684 N N . LYS A 1 90 ? -1.033 14.010 19.508 1.00 89.25 90 LYS A N 1
ATOM 685 C CA . LYS A 1 90 ? -0.915 15.044 20.551 1.00 89.25 90 LYS A CA 1
ATOM 686 C C . LYS A 1 90 ? -1.146 16.462 20.021 1.00 89.25 90 LYS A C 1
ATOM 688 O O . LYS A 1 90 ? -1.451 17.355 20.803 1.00 89.25 90 LYS A O 1
ATOM 693 N N . TYR A 1 91 ? -0.958 16.668 18.718 1.00 89.62 91 TYR A N 1
ATOM 694 C CA . TYR A 1 91 ? -0.969 17.983 18.073 1.00 89.62 91 TYR A CA 1
ATOM 695 C C . TYR A 1 91 ? -2.027 18.098 16.971 1.00 89.62 91 TYR A C 1
ATOM 697 O O . TYR A 1 91 ? -2.450 19.203 16.642 1.00 89.62 91 TYR A O 1
ATOM 705 N N . PHE A 1 92 ? -2.461 16.970 16.406 1.00 88.50 92 PHE A N 1
ATOM 706 C CA . PHE A 1 92 ? -3.394 16.908 15.285 1.00 88.50 92 PHE A CA 1
ATOM 707 C C . PHE A 1 92 ? -4.548 15.957 15.586 1.00 88.50 92 PHE A C 1
ATOM 709 O O . PHE A 1 92 ? -4.444 15.044 16.398 1.00 88.50 92 PHE A O 1
ATOM 716 N N . THR A 1 93 ? -5.668 16.155 14.901 1.00 84.81 93 THR A N 1
ATOM 717 C CA . THR A 1 93 ? -6.923 15.456 15.196 1.00 84.81 93 THR A CA 1
ATOM 718 C C . THR A 1 93 ? -7.005 14.026 14.648 1.00 84.81 93 THR A C 1
ATOM 720 O O . THR A 1 93 ? -7.951 13.317 14.992 1.00 84.81 93 THR A O 1
ATOM 723 N N . GLY A 1 94 ? -6.020 13.587 13.859 1.00 87.25 94 GLY A N 1
ATOM 724 C CA . GLY A 1 94 ? -5.921 12.218 13.349 1.00 87.25 94 GLY A CA 1
ATOM 725 C C . GLY A 1 94 ? -6.728 11.944 12.083 1.00 87.25 94 GLY A C 1
ATOM 726 O O . GLY A 1 94 ? -7.277 12.851 11.460 1.00 87.25 94 GLY A O 1
ATOM 727 N N . ILE A 1 95 ? -6.786 10.667 11.704 1.00 90.44 95 ILE A N 1
ATOM 728 C CA . ILE A 1 95 ? -7.678 10.189 10.643 1.00 90.44 95 ILE A CA 1
ATOM 729 C C . ILE A 1 95 ? -9.095 10.155 11.209 1.00 90.44 95 ILE A C 1
ATOM 731 O O . ILE A 1 95 ? -9.340 9.476 12.209 1.00 90.44 95 ILE A O 1
ATOM 735 N N . GLN A 1 96 ? -10.010 10.876 10.568 1.00 91.12 96 GLN A N 1
ATOM 736 C CA . GLN A 1 96 ? -11.409 10.954 10.973 1.00 91.12 96 GLN A CA 1
ATOM 737 C C . GLN A 1 96 ? -12.301 10.305 9.927 1.00 91.12 96 GLN A C 1
ATOM 739 O O . GLN A 1 96 ? -12.198 10.600 8.736 1.00 91.12 96 GLN A O 1
ATOM 744 N N . VAL A 1 97 ? -13.180 9.429 10.396 1.00 90.06 97 VAL A N 1
ATOM 745 C CA . VAL A 1 97 ? -14.097 8.653 9.574 1.00 90.06 97 VAL A CA 1
ATOM 746 C C . VAL A 1 97 ? -15.504 8.718 10.157 1.00 90.06 97 VAL A C 1
ATOM 748 O O . VAL A 1 97 ? -15.700 8.751 11.374 1.00 90.06 97 VAL A O 1
ATOM 751 N N . GLU A 1 98 ? -16.497 8.717 9.280 1.00 88.81 98 GLU A N 1
ATOM 752 C CA . GLU A 1 98 ? -17.891 8.540 9.658 1.00 88.81 98 GLU A CA 1
ATOM 753 C C . GLU A 1 98 ? -18.185 7.038 9.752 1.00 88.81 98 GLU A C 1
ATOM 755 O O . GLU A 1 98 ? -18.339 6.356 8.731 1.00 88.81 98 GLU A O 1
ATOM 760 N N . LEU A 1 99 ? -18.232 6.528 10.987 1.00 84.69 99 LEU A N 1
ATOM 761 C CA . LEU A 1 99 ? -18.510 5.127 11.296 1.00 84.69 99 LEU A CA 1
ATOM 762 C C . LEU A 1 99 ? -19.999 4.940 11.609 1.00 84.69 99 LEU A C 1
ATOM 764 O O . LEU A 1 99 ? -20.585 5.594 12.481 1.00 84.69 99 LEU A O 1
ATOM 768 N N . THR A 1 100 ? -20.639 4.029 10.879 1.00 85.19 100 THR A N 1
ATOM 769 C CA . THR A 1 100 ? -22.009 3.608 11.187 1.00 85.19 100 THR A CA 1
ATOM 770 C C . THR A 1 100 ? -22.020 2.575 12.323 1.00 85.19 100 THR A C 1
ATOM 772 O O . THR A 1 100 ? -21.009 1.915 12.564 1.00 85.19 100 THR A O 1
ATOM 775 N N . PRO A 1 101 ? -23.174 2.344 12.986 1.00 76.50 101 PRO A N 1
ATOM 776 C CA . PRO A 1 101 ? -23.310 1.291 14.000 1.00 76.50 101 PRO A CA 1
ATOM 777 C C . PRO A 1 101 ? -23.020 -0.134 13.496 1.00 76.50 101 PRO A C 1
ATOM 779 O O . PRO A 1 101 ? -22.916 -1.050 14.300 1.00 76.50 101 PRO A O 1
ATOM 782 N N . HIS A 1 102 ? -22.918 -0.327 12.178 1.00 79.06 102 HIS A N 1
ATOM 783 C CA . HIS A 1 102 ? -22.647 -1.615 11.537 1.00 79.06 102 HIS A CA 1
ATOM 784 C C . HIS A 1 102 ? -21.193 -1.712 11.044 1.00 79.06 102 HIS A C 1
ATOM 786 O O . HIS A 1 102 ? -20.917 -2.473 10.121 1.00 79.06 102 HIS A O 1
ATOM 792 N N . ASN A 1 103 ? -20.276 -0.925 11.626 1.00 86.56 103 ASN A N 1
ATOM 793 C CA . ASN A 1 103 ? -18.857 -0.875 11.255 1.00 86.56 103 ASN A CA 1
ATOM 794 C C . ASN A 1 103 ? -18.623 -0.539 9.773 1.00 86.56 103 ASN A C 1
ATOM 796 O O . ASN A 1 103 ? -17.725 -1.075 9.122 1.00 86.56 103 ASN A O 1
ATOM 800 N N . GLU A 1 104 ? -19.436 0.363 9.225 1.00 90.62 104 GLU A N 1
ATOM 801 C CA . GLU A 1 104 ? -19.277 0.819 7.848 1.00 90.62 104 GLU A CA 1
ATOM 802 C C . GLU A 1 104 ? -18.673 2.224 7.808 1.00 90.62 104 GLU A C 1
ATOM 804 O O . GLU A 1 104 ? -19.143 3.119 8.514 1.00 90.62 104 GLU A O 1
ATOM 809 N N . ILE A 1 105 ? -17.673 2.431 6.951 1.00 91.50 105 ILE A N 1
ATOM 810 C CA . ILE A 1 105 ? -17.091 3.746 6.670 1.00 91.50 105 ILE A CA 1
ATOM 811 C C . ILE A 1 105 ? -17.795 4.340 5.450 1.00 91.50 105 ILE A C 1
ATOM 813 O O . ILE A 1 105 ? -17.706 3.801 4.342 1.00 91.50 105 ILE A O 1
ATOM 817 N N . LYS A 1 106 ? -18.486 5.464 5.658 1.00 89.81 106 LYS A N 1
ATOM 818 C CA . LYS A 1 106 ? -19.201 6.202 4.598 1.00 89.81 106 LYS A CA 1
ATOM 819 C C . LYS A 1 106 ? -18.430 7.388 4.053 1.00 89.81 106 LYS A C 1
ATOM 821 O O . LYS A 1 106 ? -18.567 7.730 2.880 1.00 89.81 106 LYS A O 1
ATOM 826 N N . GLU A 1 107 ? -17.640 8.008 4.909 1.00 91.06 107 GLU A N 1
ATOM 827 C CA . GLU A 1 107 ? -16.943 9.244 4.611 1.00 91.06 107 GLU A CA 1
ATOM 828 C C . GLU A 1 107 ? -15.681 9.331 5.461 1.00 91.06 107 GLU A C 1
ATOM 830 O O . GLU A 1 107 ? -15.649 8.866 6.601 1.00 91.06 107 GLU A O 1
ATOM 835 N N . ILE A 1 108 ? -14.636 9.913 4.888 1.00 91.06 108 ILE A N 1
ATOM 836 C CA . ILE A 1 108 ? -13.484 10.411 5.627 1.00 91.06 108 ILE A CA 1
ATOM 837 C C . ILE A 1 108 ? -13.541 11.933 5.643 1.00 91.06 108 ILE A C 1
ATOM 839 O O . ILE A 1 108 ? -13.773 12.561 4.605 1.00 91.06 108 ILE A O 1
ATOM 843 N N . ASP A 1 109 ? -13.311 12.535 6.806 1.00 90.44 109 ASP A N 1
ATOM 844 C CA . ASP A 1 109 ? -13.167 13.985 6.868 1.00 90.44 109 ASP A CA 1
ATOM 845 C C . ASP A 1 109 ? -11.820 14.359 6.244 1.00 90.44 109 ASP A C 1
ATOM 847 O O . ASP A 1 109 ? -10.749 13.917 6.682 1.00 90.44 109 ASP A O 1
ATOM 851 N N . ILE A 1 110 ? -11.897 15.139 5.168 1.00 90.25 110 ILE A N 1
ATOM 852 C CA . ILE A 1 110 ? -10.783 15.415 4.268 1.00 90.25 110 ILE A CA 1
ATOM 853 C C . ILE A 1 110 ? -9.722 16.238 4.987 1.00 90.25 110 ILE A C 1
ATOM 855 O O . ILE A 1 110 ? -8.548 15.89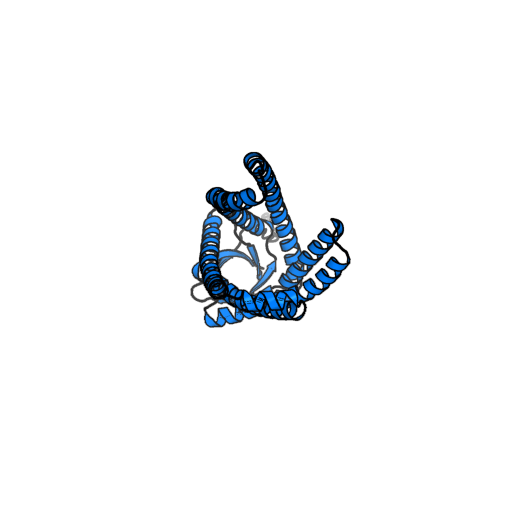2 4.927 1.00 90.25 110 ILE A O 1
ATOM 859 N N . ILE A 1 111 ? -10.103 17.310 5.682 1.00 90.12 111 ILE A N 1
ATOM 860 C CA . ILE A 1 111 ? -9.141 18.256 6.263 1.00 90.12 111 ILE A CA 1
ATOM 861 C C . ILE A 1 111 ? -8.253 17.609 7.341 1.00 90.12 111 ILE A C 1
ATOM 863 O O . ILE A 1 111 ? -7.025 17.651 7.187 1.00 90.12 111 ILE A O 1
ATOM 867 N N . PRO A 1 112 ? -8.790 16.985 8.408 1.00 89.44 112 PRO A N 1
ATOM 868 C CA . PRO A 1 112 ? -7.960 16.398 9.456 1.00 89.44 112 PRO A CA 1
ATOM 869 C C . PRO A 1 112 ? -7.133 15.212 8.937 1.00 89.44 112 PRO A C 1
ATOM 871 O O . PRO A 1 112 ? -5.931 15.127 9.208 1.00 89.44 112 PRO A O 1
AT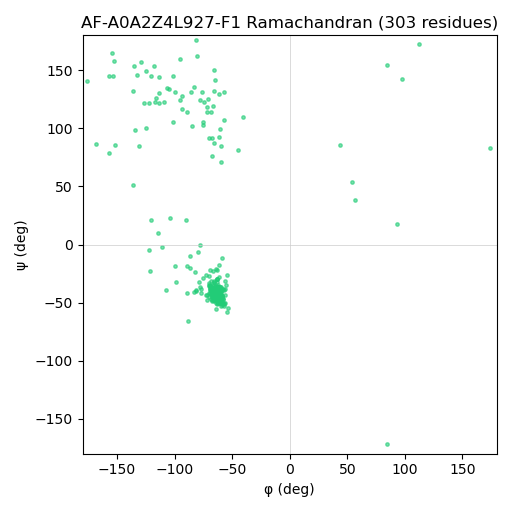OM 874 N N . THR A 1 113 ? -7.737 14.358 8.105 1.00 91.12 113 THR A N 1
ATOM 875 C CA . THR A 1 113 ? -7.083 13.174 7.531 1.00 91.12 113 THR A CA 1
ATOM 876 C C . THR A 1 113 ? -5.962 13.557 6.566 1.00 91.12 113 THR A C 1
ATOM 878 O O . THR A 1 113 ? -4.883 12.960 6.593 1.00 91.12 113 THR A O 1
ATOM 881 N N . LEU A 1 114 ? -6.174 14.566 5.720 1.00 90.56 114 LEU A N 1
ATOM 882 C CA . LEU A 1 114 ? -5.139 15.097 4.838 1.00 90.56 114 LEU A CA 1
ATOM 883 C C . LEU A 1 114 ? -3.986 15.702 5.638 1.00 90.56 114 LEU A C 1
ATOM 885 O O . LEU A 1 114 ? -2.829 15.418 5.335 1.00 90.56 114 LEU A O 1
ATOM 889 N N . SER A 1 115 ? -4.296 16.501 6.663 1.00 90.31 115 SER A N 1
ATOM 890 C CA . SER A 1 115 ? -3.287 17.203 7.461 1.00 90.31 115 SER A CA 1
ATOM 891 C C . SER A 1 115 ? -2.278 16.225 8.059 1.00 90.31 115 SER A C 1
ATOM 893 O O . SER A 1 115 ? -1.072 16.384 7.861 1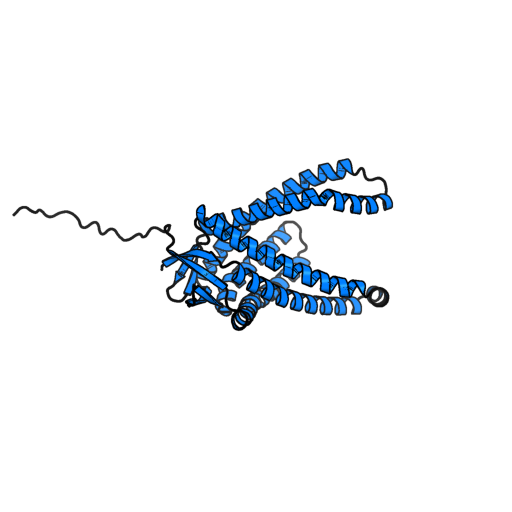.00 90.31 115 SER A O 1
ATOM 895 N N . ILE A 1 116 ? -2.753 15.162 8.721 1.00 91.56 116 ILE A N 1
ATOM 896 C CA . ILE A 1 116 ? -1.843 14.190 9.331 1.00 91.56 116 ILE A CA 1
ATOM 897 C C . ILE A 1 116 ? -1.054 13.394 8.281 1.00 91.56 116 ILE A C 1
ATOM 899 O O . ILE A 1 116 ? 0.143 13.175 8.460 1.00 91.56 116 ILE A O 1
ATOM 903 N N . ASN A 1 117 ? -1.672 13.042 7.146 1.00 90.94 117 ASN A N 1
ATOM 904 C CA . ASN A 1 117 ? -0.988 12.336 6.058 1.00 90.94 117 ASN A CA 1
ATOM 905 C C . ASN A 1 117 ? 0.118 13.180 5.408 1.00 90.94 117 ASN A C 1
ATOM 907 O O . ASN A 1 117 ? 1.204 12.660 5.144 1.00 90.94 117 ASN A O 1
ATOM 911 N N . ILE A 1 118 ? -0.123 14.473 5.170 1.00 90.31 118 ILE A N 1
ATOM 912 C CA . ILE A 1 118 ? 0.885 15.384 4.612 1.00 90.31 118 ILE A CA 1
ATOM 913 C C . ILE A 1 118 ? 2.043 15.562 5.593 1.00 90.31 118 ILE A C 1
ATOM 915 O O . ILE A 1 118 ? 3.194 15.502 5.171 1.00 90.31 118 ILE A O 1
ATOM 919 N N . ILE A 1 119 ? 1.770 15.727 6.890 1.00 91.69 119 ILE A N 1
ATOM 920 C CA . ILE A 1 119 ? 2.822 15.894 7.905 1.00 91.69 119 ILE A CA 1
ATOM 921 C C . ILE A 1 119 ? 3.699 14.645 7.988 1.00 91.69 119 ILE A C 1
ATOM 923 O O . ILE A 1 119 ? 4.922 14.750 7.927 1.00 91.69 119 ILE A O 1
ATOM 927 N N . ILE A 1 120 ? 3.087 13.461 8.065 1.00 92.50 120 ILE A N 1
ATOM 928 C CA . ILE A 1 120 ? 3.816 12.188 8.060 1.00 92.50 120 ILE A CA 1
ATOM 929 C C . ILE A 1 120 ? 4.661 12.059 6.785 1.00 92.50 120 ILE A C 1
ATOM 931 O O . ILE A 1 120 ? 5.849 11.741 6.858 1.00 92.50 120 ILE A O 1
ATOM 935 N N . SER A 1 121 ? 4.076 12.357 5.622 1.00 89.75 121 SER A N 1
ATOM 936 C CA . SER A 1 121 ? 4.778 12.293 4.335 1.00 89.75 121 SER A CA 1
ATOM 937 C C . SER A 1 121 ? 5.948 13.277 4.270 1.00 89.75 121 SER A C 1
ATOM 939 O O . SER A 1 121 ? 7.022 12.915 3.798 1.00 89.75 121 SER A O 1
ATOM 941 N N . ALA A 1 122 ? 5.780 14.496 4.786 1.00 88.94 122 ALA A N 1
ATOM 942 C CA . ALA A 1 122 ? 6.826 15.512 4.838 1.00 88.94 122 ALA A CA 1
ATOM 943 C C . ALA A 1 122 ? 7.983 15.099 5.761 1.00 88.94 122 ALA A C 1
ATOM 945 O O . ALA A 1 122 ? 9.145 15.288 5.407 1.00 88.94 122 ALA A O 1
ATOM 946 N N . ILE A 1 123 ? 7.690 14.484 6.911 1.00 91.75 123 ILE A N 1
ATOM 947 C CA . ILE A 1 123 ? 8.716 13.960 7.824 1.00 91.75 123 ILE A CA 1
ATOM 948 C C . ILE A 1 123 ? 9.533 12.866 7.134 1.00 91.75 123 ILE A C 1
ATOM 950 O O . ILE A 1 123 ? 10.763 12.938 7.118 1.00 91.75 123 ILE A O 1
ATOM 954 N N . TRP A 1 124 ? 8.871 11.890 6.507 1.00 88.50 124 TRP A N 1
ATOM 955 C CA . TRP A 1 124 ? 9.562 10.845 5.746 1.00 88.50 124 TRP A CA 1
ATOM 956 C C . TRP A 1 124 ? 10.376 11.411 4.596 1.00 88.50 124 TRP A C 1
ATOM 958 O O . TRP A 1 124 ? 11.500 10.975 4.356 1.00 88.50 124 TRP A O 1
ATOM 968 N N . PHE A 1 125 ? 9.831 12.413 3.921 1.00 84.31 125 PHE A N 1
ATOM 969 C CA . PHE A 1 125 ? 10.514 13.092 2.846 1.00 84.31 125 PHE A CA 1
ATOM 970 C C . PHE A 1 125 ? 11.819 13.755 3.323 1.00 84.31 125 PHE A C 1
ATOM 972 O O . PHE A 1 125 ? 12.864 13.560 2.704 1.00 84.31 125 PHE A O 1
ATOM 979 N N . ILE A 1 126 ? 11.795 14.465 4.457 1.00 85.81 126 ILE A N 1
ATOM 980 C CA . ILE A 1 126 ? 12.993 15.068 5.061 1.00 85.81 126 ILE A CA 1
ATOM 981 C C . ILE A 1 126 ? 14.008 13.987 5.450 1.00 85.81 126 ILE A C 1
ATOM 983 O O . ILE A 1 126 ? 15.189 14.117 5.134 1.00 85.81 126 ILE A O 1
ATOM 987 N N . ILE A 1 127 ? 13.564 12.902 6.092 1.00 87.06 127 ILE A N 1
ATOM 988 C CA . ILE A 1 127 ? 14.442 11.800 6.516 1.00 87.06 127 ILE A CA 1
ATOM 989 C C . ILE A 1 127 ? 15.130 11.159 5.306 1.00 87.06 127 ILE A C 1
ATOM 991 O O . ILE A 1 127 ? 16.353 11.021 5.292 1.00 87.06 127 ILE A O 1
ATOM 995 N N . ILE A 1 128 ? 14.362 10.801 4.274 1.00 82.69 128 ILE A N 1
ATOM 996 C CA . ILE A 1 128 ? 14.894 10.207 3.043 1.00 82.69 128 ILE A CA 1
ATOM 997 C C . ILE A 1 128 ? 15.822 11.201 2.340 1.00 82.69 128 ILE A C 1
ATOM 999 O O . ILE A 1 128 ? 16.895 10.806 1.893 1.00 82.69 128 ILE A O 1
ATOM 1003 N N . GLY A 1 129 ? 15.465 12.486 2.296 1.00 77.44 129 GLY A N 1
ATOM 1004 C CA . GLY A 1 129 ? 16.306 13.544 1.737 1.00 77.44 129 GLY A CA 1
ATOM 1005 C C . GLY A 1 129 ? 17.665 13.653 2.433 1.00 77.44 129 GLY A C 1
ATOM 1006 O O . GLY A 1 129 ? 18.690 13.717 1.758 1.00 77.44 129 GLY A O 1
ATOM 1007 N N . ILE A 1 130 ? 17.698 13.596 3.768 1.00 81.19 130 ILE A N 1
ATOM 1008 C CA . ILE A 1 130 ? 18.945 13.601 4.550 1.00 81.19 130 ILE A CA 1
ATOM 1009 C C . ILE A 1 130 ? 19.764 12.337 4.275 1.00 81.19 130 ILE A C 1
ATOM 1011 O O . ILE A 1 130 ? 20.963 12.431 4.026 1.00 81.19 130 ILE A O 1
ATOM 1015 N N . ILE A 1 131 ? 19.138 11.155 4.280 1.00 81.56 131 ILE A N 1
ATOM 1016 C CA . ILE A 1 131 ? 19.832 9.890 3.990 1.00 81.56 131 ILE A CA 1
ATOM 1017 C C . ILE A 1 131 ? 20.437 9.927 2.585 1.00 81.56 131 ILE A C 1
ATOM 1019 O O . ILE A 1 131 ? 21.604 9.575 2.407 1.00 81.56 131 ILE A O 1
ATOM 1023 N N . LEU A 1 132 ? 19.673 10.384 1.592 1.00 74.38 132 LEU A N 1
ATOM 1024 C CA . LEU A 1 132 ? 20.152 10.544 0.224 1.00 74.38 132 LEU A CA 1
ATOM 1025 C C . LEU A 1 132 ? 21.307 11.538 0.159 1.00 74.38 132 LEU A C 1
ATOM 1027 O O . LEU A 1 132 ? 22.311 11.219 -0.460 1.00 74.38 132 LEU A O 1
ATOM 1031 N N . PHE A 1 133 ? 21.221 12.683 0.839 1.00 72.12 133 PHE A N 1
ATOM 1032 C CA . PHE A 1 133 ? 22.309 13.662 0.900 1.00 72.12 133 PHE A CA 1
ATOM 1033 C C . PHE A 1 133 ? 23.594 13.072 1.503 1.00 72.12 133 PHE A C 1
ATOM 1035 O O . PHE A 1 133 ? 24.674 13.236 0.941 1.00 72.12 133 PHE A O 1
ATOM 1042 N N . LEU A 1 134 ? 23.484 12.329 2.609 1.00 72.81 134 LEU A N 1
ATOM 1043 C CA . LEU A 1 134 ? 24.628 11.708 3.286 1.00 72.81 134 LEU A CA 1
ATOM 1044 C C . LEU A 1 134 ? 25.249 10.565 2.471 1.00 72.81 134 LEU A C 1
ATOM 1046 O O . LEU A 1 134 ? 26.465 10.380 2.474 1.00 72.81 134 LEU A O 1
ATOM 1050 N N . THR A 1 135 ? 24.423 9.800 1.759 1.00 70.75 135 THR A N 1
ATOM 1051 C CA . THR A 1 135 ? 24.872 8.685 0.908 1.00 70.75 135 THR A CA 1
ATOM 1052 C C . THR A 1 135 ? 25.258 9.131 -0.503 1.00 70.75 135 THR A C 1
ATOM 1054 O O . THR A 1 135 ? 25.899 8.369 -1.233 1.00 70.75 135 THR A O 1
ATOM 1057 N N . PHE A 1 136 ? 24.958 10.382 -0.870 1.00 66.88 136 PHE A N 1
ATOM 1058 C CA . PHE A 1 136 ? 25.217 10.943 -2.194 1.00 66.88 136 PHE A CA 1
ATOM 1059 C C . PHE A 1 136 ? 26.693 10.844 -2.577 1.00 66.88 136 PHE A C 1
ATOM 1061 O O . PHE A 1 136 ? 27.007 10.505 -3.713 1.00 66.88 136 PHE A O 1
ATOM 1068 N N . SER A 1 137 ? 27.608 11.041 -1.624 1.00 60.59 137 SER A N 1
ATOM 1069 C CA . SER A 1 137 ? 29.056 10.925 -1.847 1.00 60.59 137 SER A CA 1
ATOM 1070 C C . SER A 1 137 ? 29.495 9.518 -2.272 1.00 60.59 137 SER A C 1
ATOM 1072 O O . SER A 1 137 ? 30.400 9.377 -3.093 1.00 60.59 137 SER A O 1
ATOM 1074 N N . VAL A 1 138 ? 28.842 8.466 -1.762 1.00 64.44 138 VAL A N 1
ATOM 1075 C CA . VAL A 1 138 ? 29.129 7.070 -2.144 1.00 64.44 138 VAL A CA 1
ATOM 1076 C C . VAL A 1 138 ? 28.619 6.796 -3.557 1.00 64.44 138 VAL A C 1
ATOM 1078 O O . VAL A 1 138 ? 29.342 6.230 -4.377 1.00 64.44 138 VAL A O 1
ATOM 1081 N N . VAL A 1 139 ? 27.407 7.262 -3.869 1.00 62.41 139 VAL A N 1
ATOM 1082 C CA . VAL A 1 139 ? 26.822 7.161 -5.214 1.00 62.41 139 VAL A CA 1
ATOM 1083 C C . VAL A 1 139 ? 27.669 7.925 -6.228 1.00 62.41 139 VAL A C 1
ATOM 1085 O O . VAL A 1 139 ? 27.955 7.402 -7.298 1.00 62.41 139 VAL A O 1
ATOM 1088 N N . LEU A 1 140 ? 28.136 9.125 -5.882 1.00 63.25 140 LEU A N 1
ATOM 1089 C CA . LEU A 1 140 ? 28.973 9.948 -6.749 1.00 63.25 140 LEU A CA 1
ATOM 1090 C C . LEU A 1 140 ? 30.354 9.322 -6.987 1.00 63.25 140 LEU A C 1
ATOM 1092 O O . LEU A 1 140 ? 30.878 9.419 -8.090 1.00 63.25 140 LEU A O 1
ATOM 1096 N N . SER A 1 141 ? 30.919 8.641 -5.986 1.00 62.09 141 SER A N 1
ATOM 1097 C CA . SER A 1 141 ? 32.165 7.871 -6.115 1.00 62.09 141 SER A CA 1
ATOM 1098 C C . SER A 1 141 ? 32.010 6.644 -7.029 1.00 62.09 141 SER A C 1
ATOM 1100 O O . SER A 1 141 ? 32.894 6.333 -7.830 1.00 62.09 141 SER A O 1
ATOM 1102 N N . ALA A 1 142 ? 30.858 5.970 -6.972 1.00 61.38 142 ALA A N 1
ATOM 1103 C CA . ALA A 1 142 ? 30.526 4.897 -7.908 1.00 61.38 142 ALA A CA 1
ATOM 1104 C C . ALA A 1 142 ? 30.272 5.439 -9.328 1.00 61.38 142 ALA A C 1
ATOM 1106 O O . ALA A 1 142 ? 30.710 4.845 -10.311 1.00 61.38 142 ALA A O 1
ATOM 1107 N N . LEU A 1 143 ? 29.611 6.593 -9.445 1.00 59.38 143 LEU A N 1
ATOM 1108 C CA . LEU A 1 143 ? 29.329 7.238 -10.726 1.00 59.38 143 LEU A CA 1
ATOM 1109 C C . LEU A 1 143 ? 30.603 7.795 -11.372 1.00 59.38 143 LEU A C 1
ATOM 1111 O O . LEU A 1 143 ? 30.755 7.697 -12.586 1.00 59.38 143 LEU A O 1
ATOM 1115 N N . SER A 1 144 ? 31.547 8.311 -10.579 1.00 59.81 144 SER A N 1
ATOM 1116 C CA . SER A 1 144 ? 32.831 8.816 -11.073 1.00 59.81 144 SER A CA 1
ATOM 1117 C C . SER A 1 144 ? 33.683 7.706 -11.698 1.00 59.81 144 SER A C 1
ATOM 1119 O O . SER A 1 144 ? 34.308 7.938 -12.735 1.00 59.81 144 SER A O 1
ATOM 1121 N N . HIS A 1 145 ? 33.621 6.487 -11.144 1.00 60.31 145 HIS A N 1
ATOM 1122 C CA . HIS A 1 145 ? 34.207 5.276 -11.733 1.00 60.31 145 HIS A CA 1
ATOM 1123 C C . HIS A 1 145 ? 33.579 4.893 -13.078 1.00 60.31 145 HIS A C 1
ATOM 1125 O O . HIS A 1 145 ? 34.255 4.310 -13.918 1.00 60.31 145 HIS A O 1
ATOM 1131 N N . VAL A 1 146 ? 32.303 5.219 -13.305 1.00 55.56 146 VAL A N 1
ATOM 1132 C CA . VAL A 1 146 ? 31.636 5.001 -14.598 1.00 55.56 146 VAL A CA 1
ATOM 1133 C C . VAL A 1 146 ? 31.969 6.132 -15.575 1.00 55.56 146 VAL A C 1
ATOM 1135 O O . VAL A 1 146 ? 32.241 5.876 -16.743 1.00 55.56 146 VAL A O 1
ATOM 1138 N N . THR A 1 147 ? 32.014 7.391 -15.128 1.00 57.47 147 THR A N 1
ATOM 1139 C CA . THR A 1 147 ? 32.308 8.539 -16.006 1.00 57.47 147 THR A CA 1
ATOM 1140 C C . THR A 1 147 ? 33.770 8.622 -16.441 1.00 57.47 147 THR A C 1
ATOM 1142 O O . THR A 1 147 ? 34.043 9.129 -17.526 1.00 57.47 147 THR A O 1
ATOM 1145 N N . SER A 1 148 ? 34.715 8.084 -15.659 1.00 57.56 148 SER A N 1
ATOM 1146 C CA . SER A 1 148 ? 36.124 7.975 -16.071 1.00 57.56 148 SER A CA 1
ATOM 1147 C C . SER A 1 148 ? 36.316 7.049 -17.282 1.00 57.56 148 SER A C 1
ATOM 1149 O O . SER A 1 148 ? 37.293 7.197 -18.011 1.00 57.56 148 SER A O 1
ATOM 1151 N N . VAL A 1 149 ? 35.353 6.157 -17.546 1.00 58.44 149 VAL A N 1
ATOM 1152 C CA . VAL A 1 149 ? 35.312 5.278 -18.727 1.00 58.44 149 VAL A CA 1
ATOM 1153 C C . VAL A 1 149 ? 34.747 5.993 -19.969 1.00 58.44 149 VAL A C 1
ATOM 1155 O O . VAL A 1 149 ? 35.078 5.607 -21.086 1.00 58.44 149 VAL A O 1
ATOM 1158 N N . PHE A 1 150 ? 33.947 7.058 -19.809 1.00 54.56 150 PHE A N 1
ATOM 1159 C CA . PHE A 1 150 ? 33.211 7.718 -20.908 1.00 54.56 150 PHE A CA 1
ATOM 1160 C C . PHE A 1 150 ? 33.639 9.165 -21.225 1.00 54.56 150 PHE A C 1
ATOM 1162 O O . PHE A 1 150 ? 33.017 9.823 -22.058 1.00 54.56 150 PHE A O 1
ATOM 1169 N N . GLY A 1 151 ? 34.741 9.642 -20.643 1.00 55.12 151 GLY A N 1
ATOM 1170 C CA . GLY A 1 151 ? 35.346 10.936 -20.971 1.00 55.12 151 GLY A CA 1
ATOM 1171 C C . GLY A 1 151 ? 34.948 12.059 -20.011 1.00 55.12 151 GLY A C 1
ATOM 1172 O O . GLY A 1 151 ? 33.821 12.115 -19.529 1.00 55.12 151 GLY A O 1
ATOM 1173 N N . ASN A 1 152 ? 35.920 12.937 -19.730 1.00 58.84 152 ASN A N 1
ATOM 1174 C CA . ASN A 1 152 ? 35.916 14.036 -18.750 1.00 58.84 152 ASN A CA 1
ATOM 1175 C C . ASN A 1 152 ? 34.632 14.893 -18.733 1.00 58.84 152 ASN A C 1
ATOM 1177 O O . ASN A 1 152 ? 34.586 16.006 -19.259 1.00 58.84 152 ASN A O 1
ATOM 1181 N N . LEU A 1 153 ? 33.600 14.407 -18.051 1.00 59.47 153 LEU A N 1
ATOM 1182 C CA . LEU A 1 153 ? 32.451 15.191 -17.625 1.00 59.47 153 LEU A CA 1
ATOM 1183 C C . LEU A 1 153 ? 32.860 16.012 -16.397 1.00 59.47 153 LEU A C 1
ATOM 1185 O O . LEU A 1 153 ? 33.331 15.459 -15.402 1.00 59.47 153 LEU A O 1
ATOM 1189 N N . ASN A 1 154 ? 32.687 17.337 -16.454 1.00 62.00 154 ASN A N 1
ATOM 1190 C CA . ASN A 1 154 ? 32.943 18.215 -15.313 1.00 62.00 154 ASN A CA 1
ATOM 1191 C C . ASN A 1 154 ? 31.907 17.945 -14.208 1.00 62.00 154 ASN A C 1
ATOM 1193 O O . ASN A 1 154 ? 30.815 18.520 -14.185 1.00 62.00 154 ASN A O 1
ATOM 1197 N N . LEU A 1 155 ? 32.263 17.032 -13.303 1.00 60.09 155 LEU A N 1
ATOM 1198 C CA . LEU A 1 155 ? 31.399 16.504 -12.250 1.00 60.09 155 LEU A CA 1
ATOM 1199 C C . LEU A 1 155 ? 30.826 17.613 -11.353 1.00 60.09 155 LEU A C 1
ATOM 1201 O O . LEU A 1 155 ? 29.694 17.493 -10.904 1.00 60.09 155 LEU A O 1
ATOM 1205 N N . ALA A 1 156 ? 31.560 18.713 -11.147 1.00 57.38 156 ALA A N 1
ATOM 1206 C CA . ALA A 1 156 ? 31.149 19.825 -10.286 1.00 57.38 156 ALA A CA 1
ATOM 1207 C C . ALA A 1 156 ? 29.966 20.638 -10.850 1.00 57.38 156 ALA A C 1
ATOM 1209 O O . ALA A 1 156 ? 29.107 21.101 -10.096 1.00 57.38 156 ALA A O 1
ATOM 1210 N N . THR A 1 157 ? 29.889 20.799 -12.174 1.00 58.19 157 THR A N 1
ATOM 1211 C CA . THR A 1 157 ? 28.778 21.505 -12.837 1.00 58.19 157 THR A CA 1
ATOM 1212 C C . THR A 1 157 ? 27.540 20.612 -12.941 1.00 58.19 157 THR A C 1
ATOM 1214 O O . THR A 1 157 ? 26.415 21.096 -12.825 1.00 58.19 157 THR A O 1
ATOM 1217 N N . ILE A 1 158 ? 27.731 19.296 -13.088 1.00 59.09 158 ILE A N 1
ATOM 1218 C CA . ILE A 1 158 ? 26.640 18.312 -13.098 1.00 59.09 158 ILE A CA 1
ATOM 1219 C C . ILE A 1 158 ? 26.026 18.172 -11.700 1.00 59.09 158 ILE A C 1
ATOM 1221 O O . ILE A 1 158 ? 24.805 18.143 -11.577 1.00 59.09 158 ILE A O 1
ATOM 1225 N N . THR A 1 159 ? 26.828 18.137 -10.633 1.00 60.19 159 THR A N 1
ATOM 1226 C CA . THR A 1 159 ? 26.330 17.969 -9.255 1.00 60.19 159 THR A CA 1
ATOM 1227 C C . THR A 1 159 ? 25.548 19.173 -8.744 1.00 60.19 159 THR A C 1
ATOM 1229 O O . THR A 1 159 ? 24.489 19.001 -8.152 1.00 60.19 159 THR A O 1
ATOM 1232 N N . THR A 1 160 ? 26.011 20.395 -9.004 1.00 57.34 160 THR A N 1
ATOM 1233 C CA . THR A 1 160 ? 25.316 21.618 -8.559 1.00 57.34 160 THR A CA 1
ATOM 1234 C C . THR A 1 160 ? 24.034 21.881 -9.351 1.00 57.34 160 THR A C 1
ATOM 1236 O O . THR A 1 160 ? 22.992 22.157 -8.756 1.00 57.34 160 THR A O 1
ATOM 1239 N N . SER A 1 161 ? 24.070 21.710 -10.676 1.00 55.56 161 SER A N 1
ATOM 1240 C CA . SER A 1 161 ? 22.886 21.875 -11.532 1.00 55.56 161 SER A CA 1
ATOM 1241 C C . SER A 1 161 ? 21.845 20.776 -11.290 1.00 55.56 161 SER A C 1
ATOM 1243 O O . SER A 1 161 ? 20.649 21.059 -11.264 1.00 55.56 161 SER A O 1
ATOM 1245 N N . SER A 1 162 ? 22.278 19.528 -11.059 1.00 63.00 162 SER A N 1
ATOM 1246 C CA . SER A 1 162 ? 21.357 18.430 -10.736 1.00 63.00 162 SER A CA 1
ATOM 1247 C C . SER A 1 162 ? 20.726 18.588 -9.357 1.00 63.00 162 SER A C 1
ATOM 1249 O O . SER A 1 162 ? 19.535 18.336 -9.232 1.00 63.00 162 SER A O 1
ATOM 1251 N N . LEU A 1 163 ? 21.449 19.067 -8.339 1.00 64.06 163 LEU A N 1
ATOM 1252 C CA . LEU A 1 163 ? 20.888 19.207 -6.993 1.00 64.06 163 LEU A CA 1
ATOM 1253 C C . LEU A 1 163 ? 19.791 20.280 -6.926 1.00 64.06 163 LEU A C 1
ATOM 1255 O O . LEU A 1 163 ? 18.753 20.047 -6.307 1.00 64.06 163 LEU A O 1
ATOM 1259 N N . VAL A 1 164 ? 19.973 21.425 -7.596 1.00 62.78 164 VAL A N 1
ATOM 1260 C CA . VAL A 1 164 ? 18.950 22.488 -7.653 1.00 62.78 164 VAL A CA 1
ATOM 1261 C C . VAL A 1 164 ? 17.706 22.010 -8.404 1.00 62.78 164 VAL A C 1
ATOM 1263 O O . VAL A 1 164 ? 16.589 22.182 -7.916 1.00 62.78 164 VAL A O 1
ATOM 1266 N N . VAL A 1 165 ? 17.888 21.353 -9.555 1.00 63.19 165 VAL A N 1
ATOM 1267 C CA . VAL A 1 165 ? 16.775 20.807 -10.347 1.00 63.19 165 VAL A CA 1
ATOM 1268 C C . VAL A 1 165 ? 16.043 19.705 -9.582 1.00 63.19 165 VAL A C 1
ATOM 1270 O O . VAL A 1 165 ? 14.818 19.726 -9.519 1.00 63.19 165 VAL A O 1
ATOM 1273 N N . VAL A 1 166 ? 16.767 18.783 -8.939 1.00 66.38 166 VAL A N 1
ATOM 1274 C CA . VAL A 1 166 ? 16.177 17.720 -8.113 1.00 66.38 166 VAL A CA 1
ATOM 1275 C C . VAL A 1 166 ? 15.396 18.322 -6.950 1.00 66.38 166 VAL A C 1
ATOM 1277 O O . VAL A 1 166 ? 14.249 17.947 -6.741 1.00 66.38 166 VAL A O 1
ATOM 1280 N N . THR A 1 167 ? 15.951 19.305 -6.238 1.00 67.19 167 THR A N 1
ATOM 1281 C CA . THR A 1 167 ? 15.257 19.941 -5.106 1.00 67.19 167 THR A CA 1
ATOM 1282 C C . THR A 1 167 ? 13.953 20.613 -5.550 1.00 67.19 167 THR A C 1
ATOM 1284 O O . THR A 1 167 ? 12.923 20.449 -4.896 1.00 67.19 167 THR A O 1
ATOM 1287 N N . LEU A 1 168 ? 13.960 21.310 -6.692 1.00 69.31 168 LEU A N 1
ATOM 1288 C CA . LEU A 1 168 ? 12.767 21.958 -7.242 1.00 69.31 168 LEU A CA 1
ATOM 1289 C C . LEU A 1 168 ? 11.712 20.940 -7.705 1.00 69.31 168 LEU A C 1
ATOM 1291 O O . LEU A 1 168 ? 10.546 21.057 -7.332 1.00 69.31 168 LEU A O 1
ATOM 1295 N N . VAL A 1 169 ? 12.116 19.926 -8.479 1.00 72.81 169 VAL A N 1
ATOM 1296 C CA . VAL A 1 169 ? 11.226 18.848 -8.956 1.00 72.81 169 VAL A CA 1
ATOM 1297 C C . VAL A 1 169 ? 10.556 18.147 -7.783 1.00 72.81 169 VAL A C 1
ATOM 1299 O O . VAL A 1 169 ? 9.374 17.813 -7.830 1.00 72.81 169 VAL A O 1
ATOM 1302 N N . VAL A 1 170 ? 11.304 17.950 -6.707 1.00 70.12 170 VAL A N 1
ATOM 1303 C CA . VAL A 1 170 ? 10.826 17.224 -5.547 1.00 70.12 170 VAL A CA 1
ATOM 1304 C C . VAL A 1 170 ? 9.882 18.065 -4.677 1.00 70.12 170 VAL A C 1
ATOM 1306 O O . VAL A 1 170 ? 8.863 17.547 -4.220 1.00 70.12 170 VAL A O 1
ATOM 1309 N N . LEU A 1 171 ? 10.141 19.367 -4.508 1.00 74.06 171 LEU A N 1
ATOM 1310 C CA . LEU A 1 171 ? 9.192 20.276 -3.853 1.00 74.06 171 LEU A CA 1
ATOM 1311 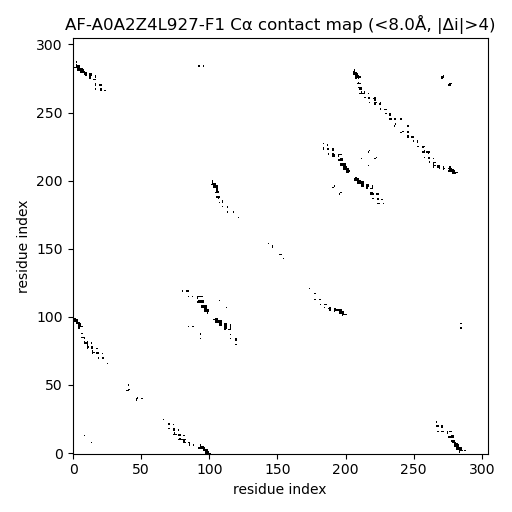C C . LEU A 1 171 ? 7.860 20.324 -4.620 1.00 74.06 171 LEU A C 1
ATOM 1313 O O . LEU A 1 171 ? 6.785 20.247 -4.026 1.00 74.06 171 LEU A O 1
ATOM 1317 N N . ILE A 1 172 ? 7.940 20.390 -5.952 1.00 77.38 172 ILE A N 1
ATOM 1318 C CA . ILE A 1 172 ? 6.773 20.322 -6.833 1.00 77.38 172 ILE A CA 1
ATOM 1319 C C . ILE A 1 172 ? 6.039 18.987 -6.625 1.00 77.38 172 ILE A C 1
ATOM 1321 O O . ILE A 1 172 ? 4.822 18.985 -6.445 1.00 77.38 172 ILE A O 1
ATOM 1325 N N . ALA A 1 173 ? 6.757 17.862 -6.561 1.00 75.94 173 ALA A N 1
ATOM 1326 C CA . ALA A 1 173 ? 6.162 16.544 -6.343 1.00 75.94 173 ALA A CA 1
ATOM 1327 C C . ALA A 1 173 ? 5.387 16.434 -5.015 1.00 75.94 173 ALA A C 1
ATOM 1329 O O . ALA A 1 173 ? 4.330 15.807 -4.992 1.00 75.94 173 ALA A O 1
ATOM 1330 N N . LEU A 1 174 ? 5.849 17.071 -3.931 1.00 77.19 174 LEU A N 1
ATOM 1331 C CA . LEU A 1 174 ? 5.120 17.110 -2.653 1.00 77.19 174 LEU A CA 1
ATOM 1332 C C . LEU A 1 174 ? 3.797 17.878 -2.751 1.00 77.19 174 LEU A C 1
ATOM 1334 O O . LEU A 1 174 ? 2.780 17.418 -2.231 1.00 77.19 174 LEU A O 1
ATOM 1338 N N . ILE A 1 175 ? 3.794 19.025 -3.435 1.00 83.06 175 ILE A N 1
ATOM 1339 C CA . ILE A 1 175 ? 2.570 19.807 -3.663 1.00 83.06 175 ILE A CA 1
ATOM 1340 C C . ILE A 1 175 ? 1.579 18.978 -4.489 1.00 83.06 175 ILE A C 1
ATOM 1342 O O . ILE A 1 175 ? 0.408 18.861 -4.125 1.00 83.06 175 ILE A O 1
ATOM 1346 N N . PHE A 1 176 ? 2.057 18.335 -5.559 1.00 84.00 176 PHE A N 1
ATOM 1347 C CA . PHE A 1 176 ? 1.232 17.448 -6.378 1.00 84.00 176 PHE A CA 1
ATOM 1348 C C . PHE A 1 176 ? 0.709 16.238 -5.597 1.00 84.00 176 PHE A C 1
ATOM 1350 O O . PHE A 1 176 ? -0.449 15.870 -5.781 1.00 84.00 176 PHE A O 1
ATOM 1357 N N . LEU A 1 177 ? 1.504 15.652 -4.696 1.00 83.81 177 LEU A N 1
ATOM 1358 C CA . LEU A 1 177 ? 1.054 14.566 -3.824 1.00 83.81 177 LEU A CA 1
ATOM 1359 C C . LEU A 1 177 ? -0.124 15.012 -2.949 1.00 83.81 177 LEU A C 1
ATOM 1361 O O . LEU A 1 177 ? -1.128 14.308 -2.886 1.00 83.81 177 LEU A O 1
ATOM 1365 N N . GLY A 1 178 ? -0.038 16.195 -2.331 1.00 85.75 178 GLY A N 1
ATOM 1366 C CA . GLY A 1 178 ? -1.132 16.761 -1.538 1.00 85.75 178 GLY A CA 1
ATOM 1367 C C . GLY A 1 178 ? -2.413 16.949 -2.358 1.00 85.75 178 GLY A C 1
ATOM 1368 O O . GLY A 1 178 ? -3.485 16.524 -1.931 1.00 85.75 178 GLY A O 1
ATOM 1369 N N . ILE A 1 179 ? -2.2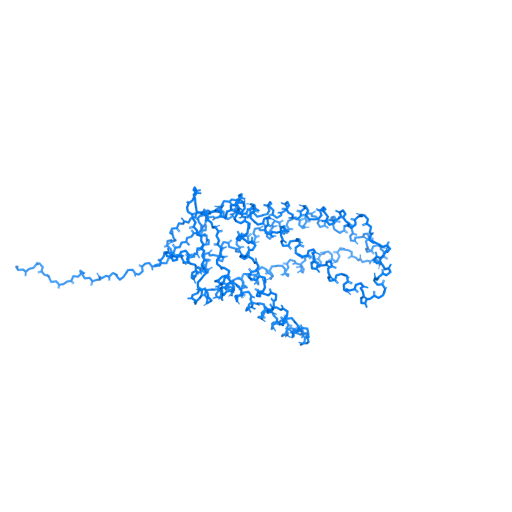98 17.507 -3.568 1.00 89.31 179 ILE A N 1
ATOM 1370 C CA . ILE A 1 179 ? -3.435 17.687 -4.488 1.00 89.31 179 ILE A CA 1
ATOM 1371 C C . ILE A 1 179 ? -4.058 16.335 -4.863 1.00 89.31 179 ILE A C 1
ATOM 1373 O O . ILE A 1 179 ? -5.277 16.175 -4.801 1.00 89.31 179 ILE A O 1
ATOM 1377 N N . ILE A 1 180 ? -3.236 15.342 -5.215 1.00 88.94 180 ILE A N 1
ATOM 1378 C CA . ILE A 1 180 ? -3.711 13.999 -5.569 1.00 88.94 180 ILE A CA 1
ATOM 1379 C C . ILE A 1 180 ? -4.420 13.343 -4.381 1.00 88.94 180 ILE A C 1
ATOM 1381 O O . ILE A 1 180 ? -5.467 12.727 -4.579 1.00 88.94 180 ILE A O 1
ATOM 1385 N N . LEU A 1 181 ? -3.906 13.492 -3.156 1.00 90.50 181 LEU A N 1
ATOM 1386 C CA . LEU A 1 181 ? -4.551 12.964 -1.952 1.00 90.50 181 LEU A CA 1
ATOM 1387 C C . LEU A 1 181 ? -5.926 13.601 -1.729 1.00 90.50 181 LEU A C 1
ATOM 1389 O O . LEU A 1 181 ? -6.885 12.868 -1.510 1.00 90.50 181 LEU A O 1
ATOM 1393 N N . VAL A 1 182 ? -6.056 14.924 -1.870 1.00 93.44 182 VAL A N 1
ATOM 1394 C CA . VAL A 1 182 ? -7.357 15.616 -1.774 1.00 93.44 182 VAL A CA 1
ATOM 1395 C C . VAL A 1 182 ? -8.354 15.062 -2.788 1.00 93.44 182 VAL A C 1
ATOM 1397 O O . VAL A 1 182 ? -9.468 14.687 -2.420 1.00 93.44 182 VAL A O 1
ATOM 1400 N N . ILE A 1 183 ? -7.949 14.964 -4.058 1.00 93.38 183 ILE A N 1
ATOM 1401 C CA . ILE A 1 183 ? -8.801 14.429 -5.129 1.00 93.38 183 ILE A CA 1
ATOM 1402 C C . ILE A 1 183 ? -9.191 12.977 -4.820 1.00 93.38 183 ILE A C 1
ATOM 1404 O O . ILE A 1 183 ? -10.352 12.600 -4.973 1.00 93.38 183 ILE A O 1
ATOM 1408 N N . THR A 1 184 ? -8.245 12.172 -4.334 1.00 93.88 184 THR A N 1
ATOM 1409 C CA . THR A 1 184 ? -8.475 10.769 -3.966 1.00 93.88 184 THR A CA 1
ATOM 1410 C C . THR A 1 184 ? -9.495 10.649 -2.838 1.00 93.88 184 THR A C 1
ATOM 1412 O O . THR A 1 184 ? -10.411 9.842 -2.946 1.00 93.88 184 THR A O 1
ATOM 1415 N N . MET A 1 185 ? -9.388 11.466 -1.786 1.00 93.81 185 MET A N 1
ATOM 1416 C CA . MET A 1 185 ? -10.333 11.455 -0.663 1.00 93.81 185 MET A CA 1
ATOM 1417 C C . MET A 1 185 ? -11.735 11.907 -1.090 1.00 93.81 185 MET A C 1
ATOM 1419 O O . MET A 1 185 ? -12.725 11.306 -0.682 1.00 93.81 185 MET A O 1
ATOM 1423 N N . PHE A 1 186 ? -11.833 12.908 -1.970 1.00 94.88 186 PHE A N 1
ATOM 1424 C CA . PHE A 1 186 ? -13.117 13.352 -2.515 1.00 94.88 186 PHE A CA 1
ATOM 1425 C C . PHE A 1 186 ? -13.802 12.253 -3.343 1.00 94.88 186 PHE A C 1
ATOM 1427 O O . PHE A 1 186 ? -14.989 11.972 -3.163 1.00 94.88 186 PHE A O 1
ATOM 1434 N N . ILE A 1 187 ? -13.047 11.593 -4.225 1.00 95.62 187 ILE A N 1
ATOM 1435 C CA . ILE A 1 187 ? -13.546 10.473 -5.034 1.00 95.62 187 ILE A CA 1
ATOM 1436 C C . ILE A 1 187 ? -13.912 9.282 -4.138 1.00 95.62 187 ILE A C 1
ATOM 1438 O O . ILE A 1 187 ? -14.957 8.664 -4.346 1.00 95.62 187 ILE A O 1
ATOM 1442 N N . PHE A 1 188 ? -13.1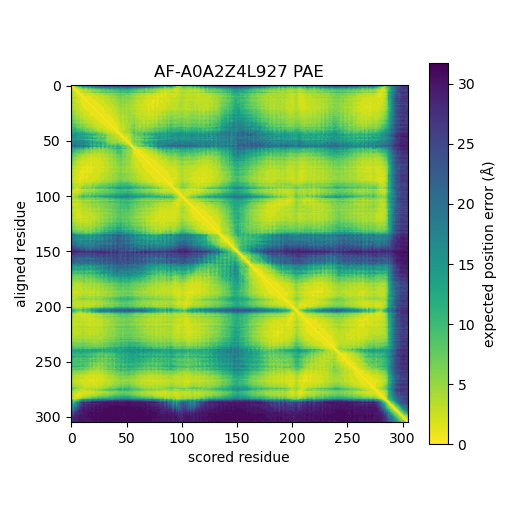06 8.996 -3.113 1.00 95.44 188 PHE A N 1
ATOM 1443 C CA . PHE A 1 188 ? -13.424 7.978 -2.118 1.00 95.44 188 PHE A CA 1
ATOM 1444 C C . PHE A 1 188 ? -14.759 8.268 -1.434 1.00 95.44 188 PHE A C 1
ATOM 1446 O O . PHE A 1 188 ? -15.627 7.401 -1.454 1.00 95.44 188 PHE A O 1
ATOM 1453 N N . ASN A 1 189 ? -14.977 9.483 -0.920 1.00 95.25 189 ASN A N 1
ATOM 1454 C CA . ASN A 1 189 ? -16.241 9.860 -0.277 1.00 95.25 189 ASN A CA 1
ATOM 1455 C C . ASN A 1 189 ? -17.432 9.717 -1.234 1.00 95.25 189 ASN A C 1
ATOM 1457 O O . ASN A 1 189 ? -18.499 9.248 -0.837 1.00 95.25 189 ASN A O 1
ATOM 1461 N N . PHE A 1 190 ? -17.257 10.060 -2.513 1.00 95.12 190 PHE A N 1
ATOM 1462 C CA . PHE A 1 190 ? -18.296 9.874 -3.524 1.00 95.12 190 PHE A CA 1
ATOM 1463 C C . PHE A 1 190 ? -18.713 8.401 -3.683 1.00 95.12 190 PHE A C 1
ATOM 1465 O O . PHE A 1 190 ? -19.911 8.105 -3.742 1.00 95.12 190 PHE A O 1
ATOM 1472 N N . TYR A 1 191 ? -17.754 7.472 -3.735 1.00 94.94 191 TYR A N 1
ATOM 1473 C CA . TYR A 1 191 ? -18.055 6.043 -3.851 1.00 94.94 191 TYR A CA 1
ATOM 1474 C C . TYR A 1 191 ? -18.507 5.421 -2.526 1.00 94.94 191 TYR A C 1
ATOM 1476 O O . TYR A 1 191 ? -19.481 4.668 -2.526 1.00 94.94 191 TYR A O 1
ATOM 1484 N N . ALA A 1 192 ? -17.865 5.762 -1.409 1.00 92.94 192 ALA A N 1
ATOM 1485 C CA . ALA A 1 192 ? -18.160 5.231 -0.079 1.00 92.94 192 ALA A CA 1
ATOM 1486 C C . ALA A 1 192 ? -19.554 5.642 0.426 1.00 92.94 192 ALA A C 1
ATOM 1488 O O . ALA A 1 192 ? -20.250 4.833 1.034 1.00 92.94 192 ALA A O 1
ATOM 1489 N N . ARG A 1 193 ? -20.055 6.837 0.082 1.00 91.19 193 ARG A N 1
ATOM 1490 C CA . ARG A 1 193 ? -21.449 7.217 0.388 1.00 91.19 193 ARG A CA 1
ATOM 1491 C C . ARG A 1 193 ? -22.483 6.326 -0.312 1.00 91.19 193 ARG A C 1
ATOM 1493 O O . ARG A 1 193 ? -23.579 6.143 0.213 1.00 91.19 193 ARG A O 1
ATOM 1500 N N . ARG A 1 194 ? -22.156 5.781 -1.491 1.00 91.62 194 ARG A N 1
ATOM 1501 C CA . ARG A 1 194 ? -23.039 4.889 -2.271 1.00 91.62 194 ARG A CA 1
ATOM 1502 C C . ARG A 1 194 ? -22.863 3.421 -1.894 1.00 91.62 194 ARG A C 1
ATOM 1504 O O . ARG A 1 194 ? -23.843 2.693 -1.803 1.00 91.62 194 ARG A O 1
ATOM 1511 N N . ASN A 1 195 ? -21.618 3.003 -1.702 1.00 92.25 195 ASN A N 1
ATOM 1512 C CA . ASN A 1 195 ? -21.219 1.645 -1.362 1.00 92.25 195 ASN A CA 1
ATOM 1513 C C . ASN A 1 195 ? -20.256 1.727 -0.172 1.00 92.25 195 ASN A C 1
ATOM 1515 O O . ASN A 1 195 ? -19.041 1.792 -0.382 1.00 92.25 195 ASN A O 1
ATOM 1519 N N . PRO A 1 196 ? -20.782 1.791 1.061 1.00 91.69 196 PRO A N 1
ATOM 1520 C CA . PRO A 1 196 ? -19.956 2.023 2.234 1.00 91.69 196 PRO A CA 1
ATOM 1521 C C . PRO A 1 196 ? -19.001 0.861 2.460 1.00 91.69 196 PRO A C 1
ATOM 1523 O O . PRO A 1 196 ? -19.360 -0.297 2.237 1.00 91.69 196 PRO A O 1
ATOM 1526 N N . LEU A 1 197 ? -17.779 1.183 2.882 1.00 94.31 197 LEU A N 1
ATOM 1527 C CA . LEU A 1 197 ? -16.744 0.193 3.151 1.00 94.31 197 LEU A CA 1
ATOM 1528 C C . LEU A 1 197 ? -17.105 -0.551 4.434 1.00 94.31 197 LEU A C 1
ATOM 1530 O O . LEU A 1 197 ? -17.116 0.052 5.505 1.00 94.31 197 LEU A O 1
ATOM 1534 N N . LYS A 1 198 ? -17.398 -1.845 4.327 1.00 94.81 198 LYS A N 1
ATOM 1535 C CA . LYS A 1 198 ? -17.830 -2.660 5.462 1.00 94.81 198 LYS A CA 1
ATOM 1536 C C . LYS A 1 198 ? -16.635 -3.350 6.094 1.00 94.81 198 LYS A C 1
ATOM 1538 O O . LYS A 1 198 ? -15.861 -4.029 5.412 1.00 94.81 198 LYS A O 1
ATOM 1543 N N . LEU A 1 199 ? -16.510 -3.174 7.399 1.00 94.25 199 LEU A N 1
ATOM 1544 C CA . LEU A 1 199 ? -15.436 -3.723 8.204 1.00 94.25 199 LEU A CA 1
ATOM 1545 C C . LEU A 1 199 ? -16.025 -4.630 9.280 1.00 94.25 199 LEU A C 1
ATOM 1547 O O . LEU A 1 199 ? -17.083 -4.348 9.833 1.00 94.25 199 LEU A O 1
ATOM 1551 N N . ASP A 1 200 ? -15.320 -5.703 9.603 1.00 93.06 200 ASP A N 1
ATOM 1552 C CA . ASP A 1 200 ? -15.625 -6.525 10.768 1.00 93.06 200 ASP A CA 1
ATOM 1553 C C . ASP A 1 200 ? -14.640 -6.170 11.880 1.00 93.06 200 ASP A C 1
ATOM 1555 O O . ASP A 1 200 ? -13.449 -6.485 11.794 1.00 93.06 200 ASP A O 1
ATOM 1559 N N . ILE A 1 201 ? -15.129 -5.441 12.882 1.00 91.06 201 ILE A N 1
ATOM 1560 C CA . ILE A 1 201 ? -14.341 -4.945 14.007 1.00 91.06 201 ILE A CA 1
ATOM 1561 C C . ILE A 1 201 ? -14.834 -5.649 15.266 1.00 91.06 201 ILE A C 1
ATOM 1563 O O . ILE A 1 201 ? -16.007 -5.546 15.626 1.00 91.06 201 ILE A O 1
ATOM 1567 N N . THR A 1 202 ? -13.922 -6.337 15.946 1.00 88.94 202 THR A N 1
ATOM 1568 C CA . THR A 1 202 ? -14.200 -7.041 17.201 1.00 88.94 202 THR A CA 1
ATOM 1569 C C . THR A 1 202 ? -13.451 -6.399 18.355 1.00 88.94 202 THR A C 1
ATOM 1571 O O . THR A 1 202 ? -12.305 -5.985 18.191 1.00 88.94 202 THR A O 1
ATOM 1574 N N . GLU A 1 203 ? -14.061 -6.377 19.534 1.00 85.00 203 GLU A N 1
ATOM 1575 C CA . GLU A 1 203 ? -13.416 -5.909 20.757 1.00 85.00 203 GLU A CA 1
ATOM 1576 C C . GLU A 1 203 ? -12.693 -7.078 21.450 1.00 85.00 203 GLU A C 1
ATOM 1578 O O . GLU A 1 203 ? -13.318 -8.049 21.876 1.00 85.00 203 GLU A O 1
ATOM 1583 N N . ASN A 1 204 ? -11.361 -7.019 21.518 1.00 72.06 204 ASN A N 1
ATOM 1584 C CA . ASN A 1 204 ? -10.517 -8.027 22.163 1.00 72.06 204 ASN A CA 1
ATOM 1585 C C . ASN A 1 204 ? -9.219 -7.388 22.692 1.00 72.06 204 ASN A C 1
ATOM 1587 O O . ASN A 1 204 ? -8.187 -7.395 22.014 1.00 72.06 204 ASN A O 1
ATOM 1591 N N . ASN A 1 205 ? -9.268 -6.840 23.914 1.00 68.56 205 ASN A N 1
ATOM 1592 C CA . ASN A 1 205 ? -8.207 -6.001 24.496 1.00 68.56 205 ASN A CA 1
ATOM 1593 C C . ASN A 1 205 ? -7.834 -4.815 23.576 1.00 68.56 205 ASN A C 1
ATOM 1595 O O . ASN A 1 205 ? -6.666 -4.651 23.218 1.00 68.56 205 ASN A O 1
ATOM 1599 N N . GLY A 1 206 ? -8.843 -4.033 23.179 1.00 79.12 206 GLY A N 1
ATOM 1600 C CA . GLY A 1 206 ? -8.778 -3.009 22.126 1.00 79.12 206 GLY A CA 1
ATOM 1601 C C . GLY A 1 206 ? -9.627 -3.403 20.912 1.00 79.12 206 GLY A C 1
ATOM 1602 O O . GLY A 1 206 ? -10.150 -4.521 20.860 1.00 79.12 206 GLY A O 1
ATOM 1603 N N . LEU A 1 207 ? -9.787 -2.505 19.937 1.00 89.81 207 LEU A N 1
ATOM 1604 C CA . LEU A 1 207 ? -10.498 -2.841 18.700 1.00 89.81 207 LEU A CA 1
ATOM 1605 C C . LEU A 1 207 ? -9.558 -3.549 17.726 1.00 89.81 207 LEU A C 1
ATOM 1607 O O . LEU A 1 207 ? -8.414 -3.146 17.526 1.00 89.81 207 LEU A O 1
ATOM 1611 N N . GLU A 1 208 ? -10.049 -4.617 17.106 1.00 92.69 208 GLU A N 1
ATOM 1612 C CA . GLU A 1 208 ? -9.311 -5.437 16.151 1.00 92.69 208 GLU A CA 1
ATOM 1613 C C . GLU A 1 208 ? -10.110 -5.563 14.847 1.00 92.69 208 GLU A C 1
ATOM 1615 O O . GLU A 1 208 ? -11.231 -6.069 14.849 1.00 92.69 208 GLU A O 1
ATOM 1620 N N . LEU A 1 209 ? -9.529 -5.138 13.721 1.00 93.88 209 LEU A N 1
ATOM 1621 C CA . LEU A 1 209 ? -10.095 -5.353 12.388 1.00 93.88 209 LEU A CA 1
ATOM 1622 C C . LEU A 1 209 ? -9.870 -6.815 11.987 1.00 93.88 209 LEU A C 1
ATOM 1624 O O . LEU A 1 209 ? -8.751 -7.210 11.668 1.00 93.88 209 LEU A O 1
ATOM 1628 N N . LYS A 1 210 ? -10.922 -7.632 12.021 1.00 93.69 210 LYS A N 1
ATOM 1629 C CA . LYS A 1 210 ? -10.869 -9.062 11.685 1.00 93.69 210 LYS A CA 1
ATOM 1630 C C . LYS A 1 210 ? -10.967 -9.314 10.198 1.00 93.69 210 LYS A C 1
ATOM 1632 O O . LYS A 1 210 ? -10.275 -10.187 9.676 1.00 93.69 210 LYS A O 1
ATOM 1637 N N . SER A 1 211 ? -11.837 -8.574 9.524 1.00 95.12 211 SER A N 1
ATOM 1638 C CA . SER A 1 211 ? -12.011 -8.726 8.092 1.00 95.12 211 SER A CA 1
ATOM 1639 C C . SER A 1 211 ? -12.489 -7.449 7.422 1.00 95.12 211 SER A C 1
ATOM 1641 O O . SER A 1 211 ? -13.050 -6.545 8.041 1.00 95.12 211 SER A O 1
ATOM 1643 N N . ILE A 1 212 ? -12.219 -7.385 6.128 1.00 96.56 212 ILE A N 1
ATOM 1644 C CA . ILE A 1 212 ? -12.678 -6.352 5.216 1.00 96.56 212 ILE A CA 1
ATOM 1645 C C . ILE A 1 212 ? -13.571 -7.051 4.197 1.00 96.56 212 ILE A C 1
ATOM 1647 O O . ILE A 1 212 ? -13.146 -8.023 3.559 1.00 96.56 212 ILE A O 1
ATOM 1651 N N . ASP A 1 213 ? -14.798 -6.566 4.024 1.00 96.38 213 ASP A N 1
ATOM 1652 C CA . ASP A 1 213 ? -15.677 -7.100 2.990 1.00 96.38 213 ASP A CA 1
ATOM 1653 C C . ASP A 1 213 ? -15.113 -6.759 1.603 1.00 96.38 213 ASP A C 1
ATOM 1655 O O . ASP A 1 213 ? -14.956 -5.594 1.229 1.00 96.38 213 ASP A O 1
ATOM 1659 N N . VAL A 1 214 ? -14.802 -7.801 0.829 1.00 95.81 214 VAL A N 1
ATOM 1660 C CA . VAL A 1 214 ? -14.098 -7.678 -0.455 1.00 95.81 214 VAL A CA 1
ATOM 1661 C C . VAL A 1 214 ? -14.893 -6.821 -1.437 1.00 95.81 214 VAL A C 1
ATOM 1663 O O . VAL A 1 214 ? -14.321 -5.973 -2.120 1.00 95.81 214 VAL A O 1
ATOM 1666 N N . MET A 1 215 ? -16.212 -7.016 -1.498 1.00 94.50 215 MET A N 1
ATOM 1667 C CA . MET A 1 215 ? -17.058 -6.325 -2.466 1.00 94.50 215 MET A CA 1
ATOM 1668 C C . MET A 1 215 ? -17.146 -4.828 -2.163 1.00 94.50 215 MET A C 1
ATOM 1670 O O . MET A 1 215 ? -16.952 -4.000 -3.054 1.00 94.50 215 MET A O 1
ATOM 1674 N N . SER A 1 216 ? -17.383 -4.465 -0.903 1.00 94.69 216 SER A N 1
ATOM 1675 C CA . SER A 1 216 ? -17.413 -3.067 -0.478 1.00 94.69 216 SER A CA 1
ATOM 1676 C C . SER A 1 216 ? -16.063 -2.371 -0.664 1.00 94.69 216 SER A C 1
ATOM 1678 O O . SER A 1 216 ? -16.032 -1.215 -1.088 1.00 94.69 216 SER A O 1
ATOM 1680 N N . TYR A 1 217 ? -14.942 -3.068 -0.446 1.00 95.00 217 TYR A N 1
ATOM 1681 C CA . TYR A 1 217 ? -13.601 -2.535 -0.702 1.00 95.00 217 TYR A CA 1
ATOM 1682 C C . TYR A 1 217 ? -13.357 -2.267 -2.190 1.00 95.00 217 TYR A C 1
ATOM 1684 O O . TYR A 1 217 ? -12.872 -1.196 -2.556 1.00 95.00 217 TYR A O 1
ATOM 1692 N N . VAL A 1 218 ? -13.735 -3.199 -3.070 1.00 94.56 218 VAL A N 1
ATOM 1693 C CA . VAL A 1 218 ? -13.636 -3.003 -4.526 1.00 94.56 218 VAL A CA 1
ATOM 1694 C C . VAL A 1 218 ? -14.494 -1.818 -4.971 1.00 94.56 218 VAL A C 1
ATOM 1696 O O . VAL A 1 218 ? -14.029 -0.976 -5.740 1.00 94.56 218 VAL A O 1
ATOM 1699 N N . MET A 1 219 ? -15.721 -1.710 -4.458 1.00 94.12 219 MET A N 1
ATOM 1700 C CA . MET A 1 219 ? -16.644 -0.636 -4.829 1.00 94.12 219 MET A CA 1
ATOM 1701 C C . MET A 1 219 ? -16.226 0.742 -4.305 1.00 94.12 219 MET A C 1
ATOM 1703 O O . MET A 1 219 ? -16.442 1.736 -4.992 1.00 94.12 219 MET A O 1
ATOM 1707 N N . SER A 1 220 ? -15.626 0.825 -3.117 1.00 93.62 220 SER A N 1
ATOM 1708 C CA . SER A 1 220 ? -15.175 2.094 -2.532 1.00 93.62 220 SER A CA 1
ATOM 1709 C C . SER A 1 220 ? -13.749 2.444 -2.970 1.00 93.62 220 SER A C 1
ATOM 1711 O O . SER A 1 220 ? -13.532 3.400 -3.715 1.00 93.62 220 SER A O 1
ATOM 1713 N N . ILE A 1 221 ? -12.757 1.652 -2.567 1.00 92.62 221 ILE A N 1
ATOM 1714 C CA . ILE A 1 221 ? -11.329 1.919 -2.788 1.00 92.62 221 ILE A CA 1
ATOM 1715 C C . ILE A 1 221 ? -10.888 1.504 -4.194 1.00 92.62 221 ILE A C 1
ATOM 1717 O O . ILE A 1 221 ? -10.115 2.223 -4.835 1.00 92.62 221 ILE A O 1
ATOM 1721 N N . GLY A 1 222 ? -11.393 0.379 -4.705 1.00 92.56 222 GLY A N 1
ATOM 1722 C CA . GLY A 1 222 ? -11.058 -0.102 -6.047 1.00 92.56 222 GLY A CA 1
ATOM 1723 C C . GLY A 1 222 ? -11.489 0.871 -7.144 1.00 92.56 222 GLY A C 1
ATOM 1724 O O . GLY A 1 222 ? -10.662 1.272 -7.964 1.00 92.56 222 GLY A O 1
ATOM 1725 N N . LEU A 1 223 ? -12.748 1.324 -7.117 1.00 93.12 223 LEU A N 1
ATOM 1726 C CA . LEU A 1 223 ? -13.246 2.338 -8.055 1.00 93.12 223 LEU A CA 1
ATOM 1727 C C . LEU A 1 223 ? -12.564 3.696 -7.872 1.00 93.12 223 LEU A C 1
ATOM 1729 O O . LEU A 1 223 ? -12.274 4.361 -8.863 1.00 93.12 223 LEU A O 1
ATOM 1733 N N . THR A 1 224 ? -12.231 4.084 -6.638 1.00 93.69 224 THR A N 1
ATOM 1734 C CA . THR A 1 224 ? -11.438 5.300 -6.393 1.00 93.69 224 THR A CA 1
ATOM 1735 C C . THR A 1 224 ? -10.084 5.221 -7.091 1.00 93.69 224 THR A C 1
ATOM 1737 O O . THR A 1 224 ? -9.711 6.121 -7.845 1.00 93.69 224 THR A O 1
ATOM 1740 N N . THR A 1 225 ? -9.370 4.114 -6.893 1.00 91.19 225 THR A N 1
ATOM 1741 C CA . THR A 1 225 ? -8.051 3.887 -7.493 1.00 91.19 225 THR A CA 1
ATOM 1742 C C . THR A 1 225 ? -8.143 3.839 -9.016 1.00 91.19 225 THR A C 1
ATOM 1744 O O . THR A 1 225 ? -7.326 4.454 -9.699 1.00 91.19 225 THR A O 1
ATOM 1747 N N . LEU A 1 226 ? -9.163 3.167 -9.557 1.00 92.62 226 LEU A N 1
ATOM 1748 C CA . LEU A 1 226 ? -9.411 3.111 -10.994 1.00 92.62 226 LEU A CA 1
ATOM 1749 C C . LEU A 1 226 ? -9.618 4.512 -11.581 1.00 92.62 226 LEU A C 1
ATOM 1751 O O . LEU A 1 226 ? -8.958 4.867 -12.555 1.00 92.62 226 LEU A O 1
ATOM 1755 N N . THR A 1 227 ? -10.478 5.330 -10.974 1.00 92.62 227 THR A N 1
ATOM 1756 C CA . THR A 1 227 ? -10.754 6.693 -11.445 1.00 92.62 227 THR A CA 1
ATOM 1757 C C . THR A 1 227 ? -9.496 7.558 -11.428 1.00 92.62 227 THR A C 1
ATOM 1759 O O . THR A 1 227 ? -9.205 8.228 -12.420 1.00 92.62 227 THR A O 1
ATOM 1762 N N . ILE A 1 228 ? -8.688 7.489 -10.365 1.00 91.19 228 ILE A N 1
ATOM 1763 C CA . ILE A 1 228 ? -7.401 8.198 -10.297 1.00 91.19 228 ILE A CA 1
ATOM 1764 C C . ILE A 1 228 ? -6.449 7.741 -11.411 1.00 91.19 228 ILE A C 1
ATOM 1766 O O . ILE A 1 228 ? -5.818 8.574 -12.062 1.00 91.19 228 ILE A O 1
ATOM 1770 N N . GLN A 1 229 ? -6.358 6.437 -11.677 1.00 89.31 229 GLN A N 1
ATOM 1771 C CA . GLN A 1 229 ? -5.468 5.925 -12.721 1.00 89.31 229 GLN A CA 1
ATOM 1772 C C . GLN A 1 229 ? -5.944 6.268 -14.137 1.00 89.31 229 GLN A C 1
ATOM 1774 O O . GLN A 1 229 ? -5.121 6.530 -15.020 1.00 89.31 229 GLN A O 1
ATOM 1779 N N . LEU A 1 230 ? -7.257 6.338 -14.362 1.00 89.56 230 LEU A N 1
ATOM 1780 C CA . LEU A 1 230 ? -7.817 6.829 -15.620 1.00 89.56 230 LEU A CA 1
ATOM 1781 C C . LEU A 1 230 ? -7.505 8.318 -15.815 1.00 89.56 230 LEU A C 1
ATOM 1783 O O . LEU A 1 230 ? -7.023 8.693 -16.882 1.00 89.56 230 LEU A O 1
ATOM 1787 N N . ILE A 1 231 ? -7.668 9.149 -14.777 1.00 88.81 231 ILE A N 1
ATOM 1788 C CA . ILE A 1 231 ? -7.265 10.566 -14.807 1.00 88.81 231 ILE A CA 1
ATOM 1789 C C . ILE A 1 231 ? -5.769 10.689 -15.124 1.00 88.81 231 ILE A C 1
ATOM 1791 O O . ILE A 1 231 ? -5.384 11.448 -16.012 1.00 88.81 231 ILE A O 1
ATOM 1795 N N . ARG A 1 232 ? -4.916 9.899 -14.460 1.00 85.31 232 ARG A N 1
ATOM 1796 C CA . ARG A 1 232 ? -3.469 9.874 -14.722 1.00 85.31 232 ARG A CA 1
ATOM 1797 C C . ARG A 1 232 ? -3.154 9.489 -16.168 1.00 85.31 232 ARG A C 1
ATOM 1799 O O . ARG A 1 232 ? -2.275 10.091 -16.780 1.00 85.31 232 ARG A O 1
ATOM 1806 N N . THR A 1 233 ? -3.868 8.513 -16.723 1.00 85.88 233 THR A N 1
ATOM 1807 C CA . THR A 1 233 ? -3.677 8.083 -18.115 1.00 85.88 233 THR A CA 1
ATOM 1808 C C . THR A 1 233 ? -4.090 9.178 -19.102 1.00 85.88 233 THR A C 1
ATOM 1810 O O . THR A 1 233 ? -3.370 9.424 -20.067 1.00 85.88 233 THR A O 1
ATOM 1813 N N . LEU A 1 234 ? -5.185 9.897 -18.831 1.00 84.38 234 LEU A N 1
ATOM 1814 C CA . LEU A 1 234 ? -5.613 11.047 -19.634 1.00 84.38 234 LEU A CA 1
ATOM 1815 C C . LEU A 1 234 ? -4.594 12.190 -19.592 1.00 84.38 234 LEU A C 1
ATOM 1817 O O . LEU A 1 234 ? -4.254 12.738 -20.638 1.00 84.38 234 LEU A O 1
ATOM 1821 N N . ILE A 1 235 ? -4.055 12.515 -18.413 1.00 84.69 235 ILE A N 1
ATOM 1822 C CA . ILE A 1 235 ? -2.981 13.510 -18.281 1.00 84.69 235 ILE A CA 1
ATOM 1823 C C . ILE A 1 235 ? -1.768 13.092 -19.115 1.00 84.69 235 ILE A C 1
ATOM 1825 O O . ILE A 1 235 ? -1.234 13.910 -19.856 1.00 84.69 235 ILE A O 1
ATOM 1829 N N . ASN A 1 236 ? -1.374 11.818 -19.065 1.00 83.56 236 ASN A N 1
ATOM 1830 C CA . ASN A 1 236 ? -0.247 11.323 -19.851 1.00 83.56 236 ASN A CA 1
ATOM 1831 C C . ASN A 1 236 ? -0.453 11.518 -21.366 1.00 83.56 236 ASN A C 1
ATOM 1833 O O . ASN A 1 236 ? 0.480 11.907 -22.062 1.00 83.56 236 ASN A O 1
ATOM 1837 N N . ILE A 1 237 ? -1.674 11.318 -21.877 1.00 86.31 237 ILE A N 1
ATOM 1838 C CA . ILE A 1 237 ? -2.005 11.617 -23.282 1.00 86.31 237 ILE A CA 1
ATOM 1839 C C . ILE A 1 237 ? -1.864 13.120 -23.567 1.00 86.31 237 ILE A C 1
ATOM 1841 O O . ILE A 1 237 ? -1.242 13.505 -24.554 1.00 86.31 237 ILE A O 1
ATOM 1845 N N . MET A 1 238 ? -2.409 13.978 -22.698 1.00 83.12 238 MET A N 1
ATOM 1846 C CA . MET A 1 238 ? -2.422 15.434 -22.907 1.00 83.12 238 MET A CA 1
ATOM 1847 C C . MET A 1 238 ? -1.021 16.060 -22.952 1.00 83.12 238 MET A C 1
ATOM 1849 O O . MET A 1 238 ? -0.823 17.048 -23.653 1.00 83.12 238 MET A O 1
ATOM 1853 N N . VAL A 1 239 ? -0.042 15.484 -22.248 1.00 87.00 239 VAL A N 1
ATOM 1854 C CA . VAL A 1 239 ? 1.356 15.965 -22.231 1.00 87.00 239 VAL A CA 1
ATOM 1855 C C . VAL A 1 239 ? 2.203 15.294 -23.335 1.00 87.00 239 VAL A C 1
ATOM 1857 O O . VAL A 1 239 ? 3.427 15.260 -23.267 1.00 87.00 239 VAL A O 1
ATOM 1860 N N . GLY A 1 240 ? 1.568 14.763 -24.386 1.00 84.62 240 GLY A N 1
ATOM 1861 C CA . GLY A 1 240 ? 2.257 14.225 -25.566 1.00 84.62 240 GLY A CA 1
ATOM 1862 C C . GLY A 1 240 ? 2.548 12.722 -25.523 1.00 84.62 240 GLY A C 1
ATOM 1863 O O . GLY A 1 240 ? 3.386 12.240 -26.284 1.00 84.62 240 GLY A O 1
ATOM 1864 N N . GLY A 1 241 ? 1.876 11.967 -24.652 1.00 83.88 241 GLY A N 1
ATOM 1865 C CA . GLY A 1 241 ? 1.947 10.507 -24.644 1.00 83.88 241 GLY A CA 1
ATOM 1866 C C . GLY A 1 241 ? 1.339 9.873 -25.902 1.00 83.88 241 GLY A C 1
ATOM 1867 O O . GLY A 1 241 ? 0.399 10.396 -26.498 1.00 83.88 241 GLY A O 1
ATOM 1868 N N . SER A 1 242 ? 1.859 8.707 -26.302 1.00 88.62 242 SER A N 1
ATOM 1869 C CA . SER A 1 242 ? 1.322 7.946 -27.441 1.00 88.62 242 SER A CA 1
ATOM 1870 C C . SER A 1 242 ? -0.091 7.425 -27.157 1.00 88.62 242 SER A C 1
ATOM 1872 O O . SER A 1 242 ? -0.332 6.784 -26.131 1.00 88.62 242 SER A O 1
ATOM 1874 N N . MET A 1 243 ? -1.007 7.637 -28.107 1.00 83.62 243 MET A N 1
ATOM 1875 C CA . MET A 1 243 ? -2.392 7.156 -28.030 1.00 83.62 243 MET A CA 1
ATOM 1876 C C . MET A 1 243 ? -2.478 5.624 -27.947 1.00 83.62 243 MET A C 1
ATOM 1878 O O . MET A 1 243 ? -3.313 5.085 -27.224 1.00 83.62 243 MET A O 1
ATOM 1882 N N . GLU A 1 244 ? -1.588 4.914 -28.642 1.00 84.44 244 GLU A N 1
ATOM 1883 C CA . GLU A 1 244 ? -1.528 3.448 -28.622 1.00 84.44 244 GLU A CA 1
ATOM 1884 C C . GLU A 1 244 ? -1.120 2.926 -27.237 1.00 84.44 244 GLU A C 1
ATOM 1886 O O . GLU A 1 244 ? -1.772 2.047 -26.670 1.00 84.44 244 GLU A O 1
ATOM 1891 N N . VAL A 1 245 ? -0.094 3.543 -26.641 1.00 82.06 245 VAL A N 1
ATOM 1892 C CA . VAL A 1 245 ? 0.354 3.227 -25.277 1.00 82.06 245 VAL A CA 1
ATOM 1893 C C . VAL A 1 245 ? -0.748 3.535 -24.267 1.00 82.06 245 VAL A C 1
ATOM 1895 O O . VAL A 1 245 ? -0.939 2.786 -23.309 1.00 82.06 245 VAL A O 1
ATOM 1898 N N . ALA A 1 246 ? -1.507 4.608 -24.482 1.00 81.50 246 ALA A N 1
ATOM 1899 C CA . ALA A 1 246 ? -2.594 4.977 -23.595 1.00 81.50 246 ALA A CA 1
ATOM 1900 C C . ALA A 1 246 ? -3.774 3.997 -23.654 1.00 81.50 246 ALA A C 1
ATOM 1902 O O . ALA A 1 246 ? -4.277 3.610 -22.602 1.00 81.50 246 ALA A O 1
ATOM 1903 N N . LEU A 1 247 ? -4.175 3.532 -24.842 1.00 81.25 247 LEU A N 1
ATOM 1904 C CA . LEU A 1 247 ? -5.216 2.507 -24.994 1.00 81.25 247 LEU A CA 1
ATOM 1905 C C . LEU A 1 247 ? -4.828 1.202 -24.290 1.00 81.25 247 LEU A C 1
ATOM 1907 O O . LEU A 1 247 ? -5.617 0.661 -23.513 1.00 81.25 247 LEU A O 1
ATOM 1911 N N . LEU A 1 248 ? -3.591 0.743 -24.491 1.00 82.62 248 LEU A N 1
ATOM 1912 C CA . LEU A 1 248 ? -3.063 -0.428 -23.791 1.00 82.62 248 LEU A CA 1
ATOM 1913 C C . LEU A 1 248 ? -3.030 -0.207 -22.269 1.00 82.62 248 LEU A C 1
ATOM 1915 O O . LEU A 1 248 ? -3.400 -1.095 -21.499 1.00 82.62 248 LEU A O 1
ATOM 1919 N N . SER A 1 249 ? -2.641 0.992 -21.827 1.00 82.94 249 SER A N 1
ATOM 1920 C CA . SER A 1 249 ? -2.622 1.370 -20.413 1.00 82.94 249 SER A CA 1
ATOM 1921 C C . SER A 1 249 ? -4.020 1.367 -19.796 1.00 82.94 249 SER A C 1
ATOM 1923 O O . SER A 1 249 ? -4.163 0.901 -18.671 1.00 82.94 249 SER A O 1
ATOM 1925 N N . ILE A 1 250 ? -5.058 1.828 -20.503 1.00 84.50 250 ILE A N 1
ATOM 1926 C CA . ILE A 1 250 ? -6.445 1.837 -20.003 1.00 84.50 250 ILE A CA 1
ATOM 1927 C C . ILE A 1 250 ? -6.935 0.409 -19.760 1.00 84.50 250 ILE A C 1
ATOM 1929 O O . ILE A 1 250 ? -7.408 0.105 -18.665 1.00 84.50 250 ILE A O 1
ATOM 1933 N N . VAL A 1 251 ? -6.785 -0.475 -20.752 1.00 81.06 251 VAL A N 1
ATOM 1934 C CA . VAL A 1 251 ? -7.228 -1.875 -20.645 1.00 81.06 251 VAL A CA 1
ATOM 1935 C C . VAL A 1 251 ? -6.502 -2.580 -19.498 1.00 81.06 251 VAL A C 1
ATOM 1937 O O . VAL A 1 251 ? -7.142 -3.201 -18.647 1.00 81.06 251 VAL A O 1
ATOM 1940 N N . ASN A 1 252 ? -5.179 -2.409 -19.416 1.00 81.69 252 ASN A N 1
ATOM 1941 C CA . ASN A 1 252 ? -4.381 -2.978 -18.332 1.00 81.69 252 ASN A CA 1
ATOM 1942 C C . ASN A 1 252 ? -4.765 -2.395 -16.969 1.00 81.69 252 ASN A C 1
ATOM 1944 O O . ASN A 1 252 ? -4.878 -3.137 -16.000 1.00 81.69 252 ASN A O 1
ATOM 1948 N N . THR A 1 253 ? -5.012 -1.089 -16.884 1.00 84.06 253 THR A N 1
ATOM 1949 C CA . THR A 1 253 ? -5.393 -0.416 -15.636 1.00 84.06 253 THR A CA 1
ATOM 1950 C C . THR A 1 253 ? -6.721 -0.941 -15.110 1.00 84.06 253 THR A C 1
ATOM 1952 O O . THR A 1 253 ? -6.812 -1.248 -13.927 1.00 84.06 253 THR A O 1
ATOM 1955 N N . ILE A 1 254 ? -7.735 -1.102 -15.965 1.00 85.12 254 ILE A N 1
ATOM 1956 C CA . ILE A 1 254 ? -9.039 -1.636 -15.546 1.00 85.12 254 ILE A CA 1
ATOM 1957 C C . ILE A 1 254 ? -8.877 -3.049 -14.976 1.00 85.12 254 ILE A C 1
ATOM 1959 O O . ILE A 1 254 ? -9.335 -3.320 -13.864 1.00 85.12 254 ILE A O 1
ATOM 1963 N N . ALA A 1 255 ? -8.187 -3.931 -15.704 1.00 79.50 255 ALA A N 1
ATOM 1964 C CA . ALA A 1 255 ? -7.976 -5.310 -15.272 1.00 79.50 255 ALA A CA 1
ATOM 1965 C C . ALA A 1 255 ? -7.167 -5.383 -13.966 1.00 79.50 255 ALA A C 1
ATOM 1967 O O . ALA A 1 255 ? -7.578 -6.046 -13.012 1.00 79.50 255 ALA A O 1
ATOM 1968 N N . ILE A 1 256 ? -6.045 -4.662 -13.894 1.00 80.31 256 ILE A N 1
ATOM 1969 C CA . ILE A 1 256 ? -5.144 -4.685 -12.740 1.00 80.31 256 ILE A CA 1
ATOM 1970 C C . ILE A 1 256 ? -5.812 -4.055 -11.520 1.00 80.31 256 ILE A C 1
ATOM 1972 O O . ILE A 1 256 ? -5.752 -4.647 -10.449 1.00 80.31 256 ILE A O 1
ATOM 1976 N N . CYS A 1 257 ? -6.472 -2.901 -11.647 1.00 83.50 257 CYS A N 1
ATOM 1977 C CA . CYS A 1 257 ? -7.093 -2.232 -10.504 1.00 83.50 257 CYS A CA 1
ATOM 1978 C C . CYS A 1 257 ? -8.208 -3.073 -9.884 1.00 83.50 257 CYS A C 1
ATOM 1980 O O . CYS A 1 257 ? -8.274 -3.143 -8.663 1.00 83.50 257 CYS A O 1
ATOM 1982 N N . LEU A 1 258 ? -9.047 -3.742 -10.682 1.00 82.25 258 LEU A N 1
ATOM 1983 C CA . LEU A 1 258 ? -10.120 -4.585 -10.146 1.00 82.25 258 LEU A CA 1
ATOM 1984 C C . LEU A 1 258 ? -9.578 -5.855 -9.482 1.00 82.25 258 LEU A C 1
ATOM 1986 O O . LEU A 1 258 ? -9.983 -6.180 -8.366 1.00 82.25 258 LEU A O 1
ATOM 1990 N N . ILE A 1 259 ? -8.626 -6.542 -10.125 1.00 86.50 259 ILE A N 1
ATOM 1991 C CA . ILE A 1 259 ? -7.999 -7.743 -9.555 1.00 86.50 259 ILE A CA 1
ATOM 1992 C C . ILE A 1 259 ? -7.236 -7.383 -8.278 1.00 86.50 259 ILE A C 1
ATOM 1994 O O . ILE A 1 259 ? -7.387 -8.052 -7.259 1.00 86.50 259 ILE A O 1
ATOM 1998 N N . PHE A 1 260 ? -6.445 -6.310 -8.308 1.00 85.81 260 PHE A N 1
ATOM 1999 C CA . PHE A 1 260 ? -5.663 -5.863 -7.161 1.00 85.81 260 PHE A CA 1
ATOM 2000 C C . PHE A 1 260 ? -6.564 -5.390 -6.017 1.00 85.81 260 PHE A C 1
ATOM 2002 O O . PHE A 1 260 ? -6.346 -5.780 -4.872 1.00 85.81 260 PHE A O 1
ATOM 2009 N N . ALA A 1 261 ? -7.619 -4.625 -6.314 1.00 90.12 261 ALA A N 1
ATOM 2010 C CA . ALA A 1 261 ? -8.577 -4.180 -5.306 1.00 90.12 261 ALA A CA 1
ATOM 2011 C C . ALA A 1 261 ? -9.325 -5.345 -4.649 1.00 90.12 261 ALA A C 1
ATOM 2013 O O . ALA A 1 261 ? -9.642 -5.250 -3.472 1.00 90.12 261 ALA A O 1
ATOM 2014 N N . ALA A 1 262 ? -9.582 -6.445 -5.362 1.00 92.56 262 ALA A N 1
ATOM 2015 C CA . ALA A 1 262 ? -10.154 -7.650 -4.763 1.00 92.56 262 ALA A CA 1
ATOM 2016 C C . ALA A 1 262 ? -9.107 -8.465 -3.981 1.00 92.56 262 ALA A C 1
ATOM 2018 O O . ALA A 1 262 ? -9.407 -9.031 -2.930 1.00 92.56 262 ALA A O 1
ATOM 2019 N N . ALA A 1 263 ? -7.864 -8.508 -4.471 1.00 92.88 263 ALA A N 1
ATOM 2020 C CA . ALA A 1 263 ? -6.781 -9.261 -3.851 1.00 92.88 263 ALA A CA 1
ATOM 2021 C C . ALA A 1 263 ? -6.379 -8.692 -2.484 1.00 92.88 263 ALA A C 1
ATOM 2023 O O . ALA A 1 263 ? -6.158 -9.466 -1.559 1.00 92.88 263 ALA A O 1
ATOM 2024 N N . VAL A 1 264 ? -6.311 -7.366 -2.326 1.00 93.69 264 VAL A N 1
ATOM 2025 C CA . VAL A 1 264 ? -5.912 -6.721 -1.060 1.00 93.69 264 VAL A CA 1
ATOM 2026 C C . VAL A 1 264 ? -6.756 -7.176 0.144 1.00 93.69 264 VAL A C 1
ATOM 2028 O O . VAL A 1 264 ? -6.165 -7.720 1.079 1.00 93.69 264 VAL A O 1
ATOM 2031 N N . PRO A 1 265 ? -8.096 -7.027 0.162 1.00 95.38 265 PRO A N 1
ATOM 2032 C CA . PRO A 1 265 ? -8.924 -7.474 1.281 1.00 95.38 265 PRO A CA 1
ATOM 2033 C C . PRO A 1 265 ? -8.908 -9.000 1.434 1.00 95.38 265 PRO A C 1
ATOM 2035 O O . PRO A 1 265 ? -8.937 -9.496 2.554 1.00 95.38 265 PRO A O 1
ATOM 2038 N N . TYR A 1 266 ? -8.786 -9.766 0.344 1.00 95.31 266 TYR A N 1
ATOM 2039 C CA . TYR A 1 266 ? -8.682 -11.226 0.427 1.00 95.31 266 TYR A CA 1
ATOM 2040 C C . TYR A 1 266 ? -7.399 -11.678 1.142 1.00 95.31 266 TYR A C 1
ATOM 2042 O O . TYR A 1 266 ? -7.443 -12.501 2.058 1.00 95.31 266 TYR A O 1
ATOM 2050 N N . ILE A 1 267 ? -6.253 -11.109 0.755 1.00 95.31 267 ILE A N 1
ATOM 2051 C CA . ILE A 1 267 ? -4.958 -11.379 1.388 1.00 95.31 267 ILE A CA 1
ATOM 2052 C C . ILE A 1 267 ? -4.977 -10.882 2.837 1.00 95.31 267 ILE A C 1
ATOM 2054 O O . ILE A 1 267 ? -4.516 -11.599 3.726 1.00 95.31 267 ILE A O 1
ATOM 2058 N N . TYR A 1 268 ? -5.565 -9.709 3.093 1.00 96.81 268 TYR A N 1
ATOM 2059 C CA . TYR A 1 268 ? -5.740 -9.189 4.445 1.00 96.81 268 TYR A CA 1
ATOM 2060 C C . TYR A 1 268 ? -6.527 -10.165 5.326 1.00 96.81 268 TYR A C 1
ATOM 2062 O O . TYR A 1 268 ? -6.024 -10.569 6.370 1.00 96.81 268 TYR A O 1
ATOM 2070 N N . ASN A 1 269 ? -7.708 -10.609 4.885 1.00 96.75 269 ASN A N 1
ATOM 2071 C CA . ASN A 1 269 ? -8.565 -11.533 5.636 1.00 96.75 269 ASN A CA 1
ATOM 2072 C C . ASN A 1 269 ? -7.844 -12.860 5.918 1.00 96.75 269 ASN A C 1
ATOM 2074 O O . ASN A 1 269 ? -7.915 -13.401 7.023 1.00 96.75 269 ASN A O 1
ATOM 2078 N N . PHE A 1 270 ? -7.086 -13.366 4.939 1.00 95.38 270 PHE A N 1
ATOM 2079 C CA . PHE A 1 270 ? -6.255 -14.553 5.118 1.00 95.38 270 PHE A CA 1
ATOM 2080 C C . PHE A 1 270 ? -5.177 -14.352 6.193 1.00 95.38 270 PHE A C 1
ATOM 2082 O O . PHE A 1 270 ? -5.010 -15.213 7.059 1.00 95.38 270 PHE A O 1
ATOM 2089 N N . ILE A 1 271 ? -4.466 -13.223 6.181 1.00 95.00 271 ILE A N 1
ATOM 2090 C CA . ILE A 1 271 ? -3.442 -12.905 7.188 1.00 95.00 271 ILE A CA 1
ATOM 2091 C C . ILE A 1 271 ? -4.080 -12.711 8.563 1.00 95.00 271 ILE A C 1
ATOM 2093 O O . ILE A 1 271 ? -3.613 -13.314 9.529 1.00 95.00 271 ILE A O 1
ATOM 2097 N N . ALA A 1 272 ? -5.155 -11.926 8.650 1.00 94.06 272 ALA A N 1
ATOM 2098 C CA . ALA A 1 272 ? -5.852 -11.619 9.894 1.00 94.06 272 ALA A CA 1
ATOM 2099 C C . ALA A 1 272 ? -6.354 -12.895 10.587 1.00 94.06 272 ALA A C 1
ATOM 2101 O O . ALA A 1 272 ? -6.210 -13.041 11.801 1.00 94.06 272 ALA A O 1
ATOM 2102 N N . SER A 1 273 ? -6.826 -13.879 9.810 1.00 93.62 273 SER A N 1
ATOM 2103 C CA . SER A 1 273 ? -7.239 -15.189 10.332 1.00 93.62 273 SER A CA 1
ATOM 2104 C C . SER A 1 273 ? -6.104 -16.006 10.975 1.00 93.62 273 SER A C 1
ATOM 2106 O O . SER A 1 273 ? -6.373 -16.898 11.776 1.00 93.62 273 SER A O 1
ATOM 2108 N N . LYS A 1 274 ? -4.836 -15.723 10.638 1.00 92.06 274 LYS A N 1
ATOM 2109 C CA . LYS A 1 274 ? -3.658 -16.483 11.098 1.00 92.06 274 LYS A CA 1
ATOM 2110 C C . LYS A 1 274 ? -2.818 -15.751 12.136 1.00 92.06 274 LYS A C 1
ATOM 2112 O O . LYS A 1 274 ? -2.292 -16.385 13.045 1.00 92.06 274 LYS A O 1
ATOM 2117 N N . PHE A 1 275 ? -2.648 -14.443 11.974 1.00 86.94 275 PHE A N 1
ATOM 2118 C CA . PHE A 1 275 ? -1.720 -13.632 12.766 1.00 86.94 275 PHE A CA 1
ATOM 2119 C C . PHE A 1 275 ? -2.422 -12.658 13.718 1.00 86.94 275 PHE A C 1
ATOM 2121 O O . PHE A 1 275 ? -1.746 -11.974 14.487 1.00 86.94 275 PHE A O 1
ATOM 2128 N N . GLY A 1 276 ? -3.756 -12.618 13.686 1.00 89.38 276 GLY A N 1
ATOM 2129 C CA . GLY A 1 276 ? -4.535 -11.549 14.292 1.00 89.38 276 GLY A CA 1
ATOM 2130 C C . GLY A 1 276 ? -4.676 -10.354 13.350 1.00 89.38 276 GLY A C 1
ATOM 2131 O O . GLY A 1 276 ? -3.877 -10.145 12.434 1.00 89.38 276 GLY A O 1
ATOM 2132 N N . GLY A 1 277 ? -5.744 -9.605 13.573 1.00 91.69 277 GLY A N 1
ATOM 2133 C CA . GLY A 1 277 ? -6.135 -8.417 12.842 1.00 91.69 277 GLY A CA 1
ATOM 2134 C C . GLY A 1 277 ? -5.400 -7.155 13.278 1.00 91.69 277 GLY A C 1
ATOM 2135 O O . GLY A 1 277 ? -4.575 -7.156 14.198 1.00 91.69 277 GLY A O 1
ATOM 2136 N N . LEU A 1 278 ? -5.680 -6.064 12.564 1.00 93.44 278 LEU A N 1
ATOM 2137 C CA . LEU A 1 278 ? -5.089 -4.761 12.869 1.00 93.44 278 LEU A CA 1
ATOM 2138 C C . LEU A 1 278 ? -5.712 -4.253 14.161 1.00 93.44 278 LEU A C 1
ATOM 2140 O O . LEU A 1 278 ? -6.932 -4.136 14.228 1.00 93.44 278 LEU A O 1
ATOM 2144 N N . LYS A 1 279 ? -4.884 -3.913 15.144 1.00 94.44 279 LYS A N 1
ATOM 2145 C CA . LYS A 1 279 ? -5.344 -3.388 16.425 1.00 94.44 279 LYS A CA 1
ATOM 2146 C C . LYS A 1 279 ? -5.220 -1.875 16.479 1.00 94.44 279 LYS A C 1
ATOM 2148 O O . LYS A 1 279 ? -4.176 -1.317 16.128 1.00 94.44 279 LYS A O 1
ATOM 2153 N N . PHE A 1 280 ? -6.290 -1.225 16.901 1.00 92.75 280 PHE A N 1
ATOM 2154 C CA . PHE A 1 280 ? -6.408 0.223 16.968 1.00 92.75 280 PHE A CA 1
ATOM 2155 C C . PHE A 1 280 ? -7.436 0.613 18.030 1.00 92.75 280 PHE A C 1
ATOM 2157 O O . PHE A 1 280 ? -8.235 -0.214 18.453 1.00 92.75 280 PHE A O 1
ATOM 2164 N N . ASP A 1 281 ? -7.429 1.882 18.421 1.00 91.44 281 ASP A N 1
ATOM 2165 C CA . ASP A 1 281 ? -8.475 2.462 19.259 1.00 91.44 281 ASP A CA 1
ATOM 2166 C C . ASP A 1 281 ? -9.184 3.577 18.503 1.00 91.44 281 ASP A C 1
ATOM 2168 O O . ASP A 1 281 ? -8.617 4.220 17.609 1.00 91.44 281 ASP A O 1
ATOM 2172 N N . ILE A 1 282 ? -10.435 3.817 18.881 1.00 89.25 282 ILE A N 1
ATOM 2173 C CA . ILE A 1 282 ? -11.250 4.885 18.323 1.00 89.25 282 ILE A CA 1
ATOM 2174 C C . ILE A 1 282 ? -11.784 5.797 19.419 1.00 89.25 282 ILE A C 1
ATOM 2176 O O . ILE A 1 282 ? -12.074 5.354 20.526 1.00 89.25 282 ILE A O 1
ATOM 2180 N N . GLU A 1 283 ? -11.978 7.065 19.079 1.00 86.12 283 GLU A N 1
ATOM 2181 C CA . GLU A 1 283 ? -12.606 8.052 19.956 1.00 86.12 283 GLU A CA 1
ATOM 2182 C C . GLU A 1 283 ? -13.626 8.891 19.175 1.00 86.12 283 GLU A C 1
ATOM 2184 O O . GLU A 1 283 ? -13.468 9.071 17.962 1.00 86.12 283 GLU A O 1
ATOM 2189 N N . PRO A 1 284 ? -14.657 9.451 19.832 1.00 82.31 284 PRO A N 1
ATOM 2190 C CA . PRO A 1 284 ? -15.537 10.433 19.205 1.00 82.31 284 PRO A CA 1
ATOM 2191 C C . PRO A 1 284 ? -14.728 11.631 18.683 1.00 82.31 284 PRO A C 1
ATOM 2193 O O . PRO A 1 284 ? -13.899 12.184 19.409 1.00 82.31 284 PRO A O 1
ATOM 2196 N N . SER A 1 285 ? -14.953 12.053 17.435 1.00 73.69 285 SER A N 1
ATOM 2197 C CA . SER A 1 285 ? -14.336 13.275 16.909 1.00 73.69 285 SER A CA 1
ATOM 2198 C C . SER A 1 285 ? -15.189 14.495 17.280 1.00 73.69 285 SER A C 1
ATOM 2200 O O . SER A 1 285 ? -16.409 14.498 17.125 1.00 73.69 285 SER A O 1
ATOM 2202 N N . SER A 1 286 ? -14.555 15.543 17.811 1.00 59.66 286 SER A N 1
ATOM 2203 C CA . SER A 1 286 ? -15.232 16.733 18.352 1.00 59.66 286 SER A CA 1
ATOM 2204 C C . SER A 1 286 ? -15.736 17.728 17.295 1.00 59.66 286 SER A C 1
ATOM 2206 O O . SER A 1 286 ? -16.275 18.766 17.663 1.00 59.66 286 SER A O 1
ATOM 2208 N N . ASN A 1 287 ? -15.524 17.469 15.996 1.00 50.69 287 ASN A N 1
ATOM 2209 C CA . ASN A 1 287 ? -15.459 18.528 14.977 1.00 50.69 287 ASN A CA 1
ATOM 2210 C C . ASN A 1 287 ? -16.476 18.451 13.827 1.00 50.69 287 ASN A C 1
ATOM 2212 O O . ASN A 1 287 ? -16.271 19.119 12.819 1.00 50.69 287 ASN A O 1
ATOM 2216 N N . MET A 1 288 ? -17.606 17.754 13.961 1.00 47.06 288 MET A N 1
ATOM 2217 C CA . MET A 1 288 ? -18.762 18.113 13.126 1.00 47.06 288 MET A CA 1
ATOM 2218 C C . MET A 1 288 ? -19.889 18.574 14.024 1.00 47.06 288 MET A C 1
ATOM 2220 O O . MET A 1 288 ? -20.286 17.861 14.943 1.00 47.06 288 MET A O 1
ATOM 2224 N N . ILE A 1 289 ? -20.332 19.800 13.758 1.00 39.88 289 ILE A N 1
ATOM 2225 C CA . ILE A 1 289 ? -21.429 20.501 14.408 1.00 39.88 289 ILE A CA 1
ATOM 2226 C C . ILE A 1 289 ? -22.553 19.489 14.637 1.00 39.88 289 ILE A C 1
ATOM 2228 O O . ILE A 1 289 ? -23.185 19.016 13.693 1.00 39.88 289 ILE A O 1
ATOM 2232 N N . GLN A 1 290 ? -22.784 19.129 15.899 1.00 38.19 290 GLN A N 1
ATOM 2233 C CA . GLN A 1 290 ? -24.098 18.656 16.288 1.00 38.19 290 GLN A CA 1
ATOM 2234 C C . GLN A 1 290 ? -25.010 19.869 16.123 1.00 38.19 290 GLN A C 1
ATOM 2236 O O . GLN A 1 290 ? -25.196 20.640 17.061 1.00 38.19 290 GLN A O 1
ATOM 2241 N N . GLU A 1 291 ? -25.551 20.071 14.920 1.00 35.06 291 GLU A N 1
ATOM 2242 C CA . GLU A 1 291 ? -26.803 20.802 14.781 1.00 35.06 291 GLU A CA 1
ATOM 2243 C C . GLU A 1 291 ? -27.861 19.905 15.421 1.00 35.06 291 GLU A C 1
ATOM 2245 O O . GLU A 1 291 ? -28.615 19.188 14.767 1.00 35.06 291 GLU A O 1
ATOM 2250 N N . TYR A 1 292 ? -27.880 19.891 16.752 1.00 37.12 292 TYR A N 1
ATOM 2251 C CA . TYR A 1 292 ? -29.157 19.749 17.407 1.00 37.12 292 TYR A CA 1
ATOM 2252 C C . TYR A 1 292 ? -29.962 20.967 16.965 1.00 37.12 292 TYR A C 1
ATOM 2254 O O . TYR A 1 292 ? -29.445 22.084 17.075 1.00 37.12 292 TYR A O 1
ATOM 2262 N N . PRO A 1 293 ? -31.201 20.805 16.476 1.00 34.66 293 PRO A N 1
ATOM 2263 C CA . PRO A 1 293 ? -32.110 21.926 16.500 1.00 34.66 293 PRO A CA 1
ATOM 2264 C C . PRO A 1 293 ? -32.191 22.342 17.967 1.00 34.66 293 PRO A C 1
ATOM 2266 O O . PRO A 1 293 ? -32.745 21.623 18.801 1.00 34.66 293 PRO A O 1
ATOM 2269 N N . VAL A 1 294 ? -31.576 23.477 18.296 1.00 40.44 294 VAL A N 1
ATOM 2270 C CA . VAL A 1 294 ? -31.978 24.235 19.467 1.00 40.44 294 VAL A CA 1
ATOM 2271 C C . VAL A 1 294 ? -33.425 24.571 19.161 1.00 40.44 294 VAL A C 1
ATOM 2273 O O . VAL A 1 294 ? -33.722 25.414 18.320 1.00 40.44 294 VAL A O 1
ATOM 2276 N N . THR A 1 295 ? -34.344 23.800 19.734 1.00 43.59 295 THR A N 1
ATOM 2277 C CA . THR A 1 295 ? -35.722 24.238 19.847 1.00 43.59 295 THR A CA 1
ATOM 2278 C C . THR A 1 295 ? -35.670 25.487 20.709 1.00 43.59 295 THR A C 1
ATOM 2280 O O . THR A 1 295 ? -35.672 25.393 21.937 1.00 43.59 295 THR A O 1
ATOM 2283 N N . ASP A 1 296 ? -35.572 26.641 20.057 1.00 45.50 296 ASP A N 1
ATOM 2284 C CA . ASP A 1 296 ? -35.956 27.926 20.614 1.00 45.50 296 ASP A CA 1
ATOM 2285 C C . ASP A 1 296 ? -37.445 27.828 20.950 1.00 45.50 296 ASP A C 1
ATOM 2287 O O . ASP A 1 296 ? -38.306 28.140 20.141 1.00 45.50 296 ASP A O 1
ATOM 2291 N N . ASN A 1 297 ? -37.748 27.294 22.129 1.00 44.03 297 ASN A N 1
ATOM 2292 C CA . ASN A 1 297 ? -39.055 27.379 22.771 1.00 44.03 297 ASN A CA 1
ATOM 2293 C C . ASN A 1 297 ? -38.852 27.695 24.257 1.00 44.03 297 ASN A C 1
ATOM 2295 O O . ASN A 1 297 ? -39.360 27.026 25.151 1.00 44.03 297 ASN A O 1
ATOM 2299 N N . LEU A 1 298 ? -38.067 28.734 24.505 1.00 47.34 298 LEU A N 1
ATOM 2300 C CA . LEU A 1 298 ? -38.187 29.612 25.660 1.00 47.34 298 LEU A CA 1
ATOM 2301 C C . LEU A 1 298 ? -38.058 30.994 25.019 1.00 47.34 298 LEU A C 1
ATOM 2303 O O . LEU A 1 298 ? -36.976 31.363 24.589 1.00 47.34 298 LEU A O 1
ATOM 2307 N N . THR A 1 299 ? -39.130 31.714 24.734 1.00 46.28 299 THR A N 1
ATOM 2308 C CA . THR A 1 299 ? -40.093 32.262 25.689 1.00 46.28 299 THR A CA 1
ATOM 2309 C C . THR A 1 299 ? -41.212 32.936 24.900 1.00 46.28 299 THR A C 1
ATOM 2311 O O . THR A 1 299 ? -40.891 33.622 23.940 1.00 46.28 299 THR A O 1
ATOM 2314 N N . GLU A 1 300 ? -42.468 32.809 25.333 1.00 45.34 300 GLU A N 1
ATOM 2315 C CA . GLU A 1 300 ? -43.466 33.901 25.373 1.00 45.34 300 GLU A CA 1
ATOM 2316 C C . GLU A 1 300 ? -44.834 33.336 25.779 1.00 45.34 300 GLU A C 1
ATOM 2318 O O . GLU A 1 300 ? -45.675 33.005 24.951 1.00 45.34 300 GLU A O 1
ATOM 2323 N N . SER A 1 301 ? -45.038 33.192 27.087 1.00 38.84 301 SER A N 1
ATOM 2324 C CA . SER A 1 301 ? -46.316 33.529 27.721 1.00 38.84 301 SER A CA 1
ATOM 2325 C C . SER A 1 301 ? -46.102 33.519 29.230 1.00 38.84 301 SER A C 1
ATOM 2327 O O . SER A 1 301 ? -46.237 32.498 29.904 1.00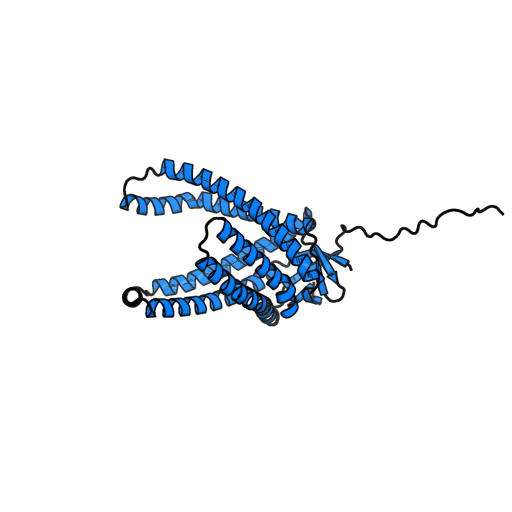 38.84 301 SER A O 1
ATOM 2329 N N . ASP A 1 302 ? -45.662 34.662 29.735 1.00 48.16 302 ASP A N 1
ATOM 2330 C CA . ASP A 1 302 ? -46.340 35.311 30.847 1.00 48.16 302 ASP A CA 1
ATOM 2331 C C . ASP A 1 302 ? -46.768 34.393 31.993 1.00 48.16 302 ASP A C 1
ATOM 2333 O O . ASP A 1 302 ? -47.921 33.998 32.158 1.00 48.16 302 ASP A O 1
ATOM 2337 N N . ILE A 1 303 ? -45.804 34.196 32.888 1.00 49.97 303 ILE A N 1
ATOM 2338 C CA . ILE A 1 303 ? -46.042 34.187 34.330 1.00 49.97 303 ILE A CA 1
ATOM 2339 C C . ILE A 1 303 ? -46.627 35.565 34.702 1.00 49.97 303 ILE A C 1
ATOM 2341 O O . ILE A 1 303 ? -45.926 36.393 35.269 1.00 49.97 303 ILE A O 1
ATOM 2345 N N . GLN A 1 304 ? -47.877 35.840 34.320 1.00 43.16 304 GLN A N 1
ATOM 2346 C CA . GLN A 1 304 ? -48.743 36.892 34.863 1.00 43.16 304 GLN A CA 1
ATOM 2347 C C . GLN A 1 304 ? -50.217 36.538 34.592 1.00 43.16 304 GLN A C 1
ATOM 2349 O O . GLN A 1 304 ? -50.827 37.086 33.678 1.00 43.16 304 GLN A O 1
ATOM 2354 N N . GLN A 1 305 ? -50.778 35.628 35.399 1.00 36.44 305 GLN A N 1
ATOM 2355 C CA . GLN A 1 305 ? -52.098 35.734 36.052 1.00 36.44 305 GLN A CA 1
ATOM 2356 C C . GLN A 1 305 ? -52.352 34.537 36.971 1.00 36.44 305 GLN A C 1
ATOM 2358 O O . GLN A 1 305 ? -52.131 33.388 36.530 1.00 36.44 305 GLN A O 1
#

Solvent-accessible surface area (backbone atoms only — not comparable to full-atom values): 16167 Å² total; per-residue (Å²): 128,49,47,30,15,56,67,36,51,42,30,68,37,48,12,52,52,52,29,53,51,47,51,54,50,48,52,53,51,48,53,53,50,51,53,51,46,52,54,51,33,73,73,33,72,72,48,41,62,46,50,77,75,62,76,44,75,66,58,57,51,47,52,54,52,50,50,52,51,50,43,54,49,45,26,53,52,41,25,51,49,30,50,49,51,50,58,46,50,80,81,41,79,28,49,32,34,36,38,40,99,74,45,24,40,33,37,60,47,56,68,48,30,46,51,50,52,51,52,54,50,50,52,52,48,52,53,52,50,51,52,49,61,71,46,41,62,60,54,50,55,57,47,47,64,54,41,72,76,72,53,94,67,65,60,71,62,54,52,56,57,47,49,55,52,49,53,51,54,48,55,50,48,52,55,50,49,53,53,51,49,53,54,47,49,53,44,27,31,62,30,11,63,76,35,42,32,38,40,41,72,45,86,69,99,51,37,26,41,50,38,46,42,39,68,27,35,27,51,11,56,18,47,31,51,40,53,53,52,51,53,53,48,52,50,45,42,74,77,72,41,58,68,69,61,44,55,54,47,50,56,49,45,56,56,48,34,52,54,48,30,39,44,53,32,49,54,47,30,58,46,18,76,74,75,53,33,47,35,32,39,72,41,79,47,92,81,68,85,79,77,62,81,77,76,84,80,80,84,89,78,75,98,76,131

Secondary structure (DSSP, 8-state):
-EEEEEEEE-HHHHHHHHHHHHHHHHHHHHHHHHHHHHHHHHH-HHHHHHHHHH--HHHHHHHHHHHHHHHHHHHHHHHHHHHHHHHHTTTS---EEEE-TTSEEEEE-HHHHHHHHHHHHHHHHHHHHHHHHHHHHHHHHHHHHHHHHH----HHHHHHHHHHHHHHHHHHHHHHHHHHHHHHHHHHHHHHHHS-EEEEEEESSSEEEEEE-HHHHIIIIIHHHHHHHHHHHHHHHHTT--HHHHHHHHHHHHHHHHHHHHHHHHHHHHHHHHH--EEEEEEE-S-S------------S-S--

Mean predicted aligned error: 10.09 Å